Protein AF-A0AAN8Q0L4-F1 (afdb_monomer_lite)

Radius of gyration: 41.68 Å; chains: 1; bounding box: 100×62×135 Å

pLDDT: mean 71.54, std 20.25, range [36.59, 98.06]

Structure (mmCIF, N/CA/C/O backbone):
data_AF-A0AAN8Q0L4-F1
#
_entry.id   AF-A0AAN8Q0L4-F1
#
loop_
_atom_site.group_PDB
_atom_site.id
_atom_site.type_symbol
_atom_site.label_atom_id
_atom_site.label_alt_id
_atom_site.label_comp_id
_atom_site.label_asym_id
_atom_site.label_entity_id
_atom_site.label_seq_id
_atom_site.pdbx_PDB_ins_code
_atom_site.Cartn_x
_atom_site.Cartn_y
_atom_site.Cartn_z
_atom_site.occupancy
_atom_site.B_iso_or_equiv
_atom_site.auth_seq_id
_atom_site.auth_comp_id
_atom_site.auth_asym_id
_atom_site.auth_atom_id
_atom_site.pdbx_PDB_model_num
ATOM 1 N N . MET A 1 1 ? 33.657 -6.178 -76.520 1.00 61.66 1 MET A N 1
ATOM 2 C CA . MET A 1 1 ? 34.565 -6.756 -75.506 1.00 61.66 1 MET A CA 1
ATOM 3 C C . MET A 1 1 ? 35.010 -5.623 -74.600 1.00 61.66 1 MET A C 1
ATOM 5 O O . MET A 1 1 ? 35.606 -4.680 -75.102 1.00 61.66 1 MET A O 1
ATOM 9 N N . MET A 1 2 ? 34.640 -5.634 -73.317 1.00 60.06 2 MET A N 1
ATOM 10 C CA . MET A 1 2 ? 35.182 -4.640 -72.384 1.00 60.06 2 MET A CA 1
ATOM 11 C C . MET A 1 2 ? 36.659 -4.959 -72.149 1.00 60.06 2 MET A C 1
ATOM 13 O O . MET A 1 2 ? 37.005 -6.128 -71.988 1.00 60.06 2 MET A O 1
ATOM 17 N N . SER A 1 3 ? 37.531 -3.950 -72.175 1.00 74.50 3 SER A N 1
ATOM 18 C CA . SER A 1 3 ? 38.946 -4.174 -71.877 1.00 74.50 3 SER A CA 1
ATOM 19 C C . SER A 1 3 ? 39.087 -4.649 -70.427 1.00 74.50 3 SER A C 1
ATOM 21 O O . SER A 1 3 ? 38.359 -4.187 -69.542 1.00 74.50 3 SER A O 1
ATOM 23 N N . ASN A 1 4 ? 40.031 -5.556 -70.169 1.00 83.38 4 ASN A N 1
ATOM 24 C CA . ASN A 1 4 ? 40.284 -6.108 -68.831 1.00 83.38 4 ASN A CA 1
ATOM 25 C C . ASN A 1 4 ? 40.507 -5.017 -67.759 1.00 83.38 4 ASN A C 1
ATOM 27 O O . ASN A 1 4 ? 40.235 -5.242 -66.581 1.00 83.38 4 ASN A O 1
ATOM 31 N N . GLY A 1 5 ? 40.928 -3.809 -68.157 1.00 84.50 5 GLY A N 1
ATOM 32 C CA . GLY A 1 5 ? 41.069 -2.662 -67.257 1.00 84.50 5 GLY A CA 1
ATOM 33 C C . GLY A 1 5 ? 39.741 -2.122 -66.707 1.00 84.50 5 GLY A C 1
ATOM 34 O O . GLY A 1 5 ? 39.687 -1.691 -65.557 1.00 84.50 5 GLY A O 1
ATOM 35 N N . SER A 1 6 ? 38.649 -2.187 -67.476 1.00 86.06 6 SER A N 1
ATOM 36 C CA . SER A 1 6 ? 37.336 -1.690 -67.035 1.00 86.06 6 SER A CA 1
ATOM 37 C C . SER A 1 6 ? 36.700 -2.598 -65.973 1.00 86.06 6 SER A C 1
ATOM 39 O O . SER A 1 6 ? 36.101 -2.104 -65.017 1.00 86.06 6 SER A O 1
ATOM 41 N N . LEU A 1 7 ? 36.912 -3.916 -66.077 1.00 88.44 7 LEU A N 1
ATOM 42 C CA . LEU A 1 7 ? 36.429 -4.891 -65.095 1.00 88.44 7 LEU A CA 1
ATOM 43 C C . LEU A 1 7 ? 37.092 -4.687 -63.720 1.00 88.44 7 LEU A C 1
ATOM 45 O O . LEU A 1 7 ? 36.418 -4.713 -62.693 1.00 88.44 7 LEU A O 1
ATOM 49 N N . MET A 1 8 ? 38.401 -4.421 -63.698 1.00 90.00 8 MET A N 1
ATOM 50 C CA . MET A 1 8 ? 39.144 -4.201 -62.451 1.00 90.00 8 MET A CA 1
ATOM 51 C C . MET A 1 8 ? 38.685 -2.931 -61.727 1.00 90.00 8 MET A C 1
ATOM 53 O O . MET A 1 8 ? 38.479 -2.960 -60.514 1.00 90.00 8 MET A O 1
ATOM 57 N N . LEU A 1 9 ? 38.444 -1.838 -62.460 1.00 89.19 9 LEU A N 1
ATOM 58 C CA . LEU A 1 9 ? 37.904 -0.602 -61.882 1.00 89.19 9 LEU A CA 1
ATOM 59 C C . LEU A 1 9 ? 36.498 -0.806 -61.302 1.00 89.19 9 LEU A C 1
ATOM 61 O O . LEU A 1 9 ? 36.181 -0.269 -60.240 1.00 89.19 9 LEU A O 1
ATOM 65 N N . PHE A 1 10 ? 35.664 -1.615 -61.959 1.00 89.31 10 PHE A N 1
ATOM 66 C CA . PHE A 1 10 ? 34.332 -1.940 -61.457 1.00 89.31 10 PHE A CA 1
ATOM 67 C C . PHE A 1 10 ? 34.390 -2.751 -60.154 1.00 89.31 10 PHE A C 1
ATOM 69 O O . PHE A 1 10 ? 33.720 -2.404 -59.180 1.00 89.31 10 PHE A O 1
ATOM 76 N N . CYS A 1 11 ? 35.257 -3.766 -60.086 1.00 91.50 11 CYS A N 1
ATOM 77 C CA . CYS A 1 11 ? 35.467 -4.552 -58.871 1.00 91.50 11 CYS A CA 1
ATOM 78 C C . CYS A 1 11 ? 35.966 -3.686 -57.705 1.00 91.50 11 CYS A C 1
ATOM 80 O O . CYS A 1 11 ? 35.418 -3.765 -56.606 1.00 91.50 11 CYS A O 1
ATOM 82 N N . VAL A 1 12 ? 36.953 -2.814 -57.938 1.00 92.12 12 VAL A N 1
ATOM 83 C CA . VAL A 1 12 ? 37.486 -1.914 -56.900 1.00 92.12 12 VAL A CA 1
ATOM 84 C C . VAL A 1 12 ? 36.402 -0.972 -56.367 1.00 92.12 12 VAL A C 1
ATOM 86 O O . VAL A 1 12 ? 36.284 -0.807 -55.152 1.00 92.12 12 VAL A O 1
ATOM 89 N N . ASN A 1 13 ? 35.555 -0.421 -57.242 1.00 91.75 13 ASN A N 1
ATOM 90 C CA . ASN A 1 13 ? 34.442 0.437 -56.829 1.00 91.75 13 ASN A CA 1
ATOM 91 C C . ASN A 1 13 ? 33.393 -0.314 -55.994 1.00 91.75 13 ASN A C 1
ATOM 93 O O . ASN A 1 13 ? 32.904 0.229 -55.001 1.00 91.75 13 ASN A O 1
ATOM 97 N N . ILE A 1 14 ? 33.084 -1.572 -56.333 1.00 93.75 14 ILE A N 1
ATOM 98 C CA . ILE A 1 14 ? 32.171 -2.404 -55.533 1.00 93.75 14 ILE A CA 1
ATOM 99 C C . ILE A 1 14 ? 32.757 -2.674 -54.146 1.00 93.75 14 ILE A C 1
ATOM 101 O O . ILE A 1 14 ? 32.069 -2.474 -53.143 1.00 93.75 14 ILE A O 1
ATOM 105 N N . PHE A 1 15 ? 34.023 -3.092 -54.062 1.00 93.94 15 PHE A N 1
ATOM 106 C CA . PHE A 1 15 ? 34.669 -3.351 -52.773 1.00 93.94 15 PHE A CA 1
ATOM 107 C C . PHE A 1 15 ? 34.742 -2.092 -51.911 1.00 93.94 15 PHE A C 1
ATOM 109 O O . PHE A 1 15 ? 34.461 -2.156 -50.714 1.00 93.94 15 PHE A O 1
ATOM 116 N N . TYR A 1 16 ? 35.043 -0.941 -52.514 1.00 93.69 16 TYR A N 1
ATOM 117 C CA . TYR A 1 16 ? 35.040 0.337 -51.812 1.00 93.69 16 TYR A CA 1
ATOM 118 C C . TYR A 1 16 ? 33.647 0.680 -51.265 1.00 93.69 16 TYR A C 1
ATOM 120 O O . TYR A 1 16 ? 33.515 1.008 -50.085 1.00 93.69 16 TYR A O 1
ATOM 128 N N . PHE A 1 17 ? 32.592 0.531 -52.072 1.00 91.81 17 PHE A N 1
ATOM 129 C CA . PHE A 1 17 ? 31.222 0.814 -51.640 1.00 91.81 17 PHE A CA 1
ATOM 130 C C . PHE A 1 17 ? 30.760 -0.117 -50.509 1.00 91.81 17 PHE A C 1
ATOM 132 O O . PHE A 1 17 ? 30.195 0.344 -49.513 1.00 91.81 17 PHE A O 1
ATOM 139 N N . LEU A 1 18 ? 31.049 -1.419 -50.612 1.00 92.31 18 LEU A N 1
ATOM 140 C CA . LEU A 1 18 ? 30.745 -2.387 -49.555 1.00 92.31 18 LEU A CA 1
ATOM 141 C C . LEU A 1 18 ? 31.513 -2.073 -48.268 1.00 92.31 18 LEU A C 1
ATOM 143 O O . LEU A 1 18 ? 30.935 -2.129 -47.182 1.00 92.31 18 LEU A O 1
ATOM 147 N N . PHE A 1 19 ? 32.785 -1.687 -48.375 1.00 92.00 19 PHE A N 1
ATOM 148 C CA . PHE A 1 19 ? 33.607 -1.336 -47.220 1.00 92.00 19 PHE A CA 1
ATOM 149 C C . PHE A 1 19 ? 33.113 -0.065 -46.516 1.00 92.00 19 PHE A C 1
ATOM 151 O O . PHE A 1 19 ? 33.004 -0.043 -45.287 1.00 92.00 19 PHE A O 1
ATOM 158 N N . VAL A 1 20 ? 32.752 0.976 -47.274 1.00 90.00 20 VAL A N 1
ATOM 159 C CA . VAL A 1 20 ? 32.160 2.207 -46.725 1.00 90.00 20 VAL A CA 1
ATOM 160 C C . VAL A 1 20 ? 30.814 1.903 -46.065 1.00 90.00 20 VAL A C 1
ATOM 162 O O . VAL A 1 20 ? 30.603 2.290 -44.916 1.00 90.00 20 VAL A O 1
ATOM 165 N N . SER A 1 21 ? 29.939 1.136 -46.725 1.00 89.94 21 SER A N 1
ATOM 166 C CA . SER A 1 21 ? 28.640 0.738 -46.165 1.00 89.94 21 SER A CA 1
ATOM 167 C C . SER A 1 21 ? 28.793 -0.068 -44.869 1.00 89.94 21 SER A C 1
ATOM 169 O O . SER A 1 21 ? 28.090 0.182 -43.885 1.00 89.94 21 SER A O 1
ATOM 171 N N . PHE A 1 22 ? 29.761 -0.989 -44.822 1.00 90.31 22 PHE A N 1
ATOM 172 C CA . PHE A 1 22 ? 30.055 -1.777 -43.629 1.00 90.31 22 PHE A CA 1
ATOM 173 C C . PHE A 1 22 ? 30.580 -0.906 -42.482 1.00 90.31 22 PHE A C 1
ATOM 175 O O . PHE A 1 22 ? 30.104 -1.027 -41.352 1.00 90.31 22 PHE A O 1
ATOM 182 N N . ARG A 1 23 ? 31.501 0.028 -42.764 1.00 89.31 23 ARG A N 1
ATOM 183 C CA . ARG A 1 23 ? 32.002 0.975 -41.757 1.00 89.31 23 ARG A CA 1
ATOM 184 C C . ARG A 1 23 ? 30.898 1.870 -41.204 1.00 89.31 23 ARG A C 1
ATOM 186 O O . ARG A 1 23 ? 30.811 2.012 -39.986 1.00 89.31 23 ARG A O 1
ATOM 193 N N . SER A 1 24 ? 30.028 2.416 -42.054 1.00 85.69 24 SER A N 1
ATOM 194 C CA . SER A 1 24 ? 28.892 3.228 -41.604 1.00 85.69 24 SER A CA 1
ATOM 195 C C . SER A 1 24 ? 27.943 2.432 -40.704 1.00 85.69 24 SER A C 1
ATOM 197 O O . SER A 1 24 ? 27.557 2.921 -39.644 1.00 85.69 24 SER A O 1
ATOM 199 N N . ARG A 1 25 ? 27.627 1.176 -41.055 1.00 87.94 25 ARG A N 1
ATOM 200 C CA . ARG A 1 25 ? 26.801 0.298 -40.206 1.00 87.94 25 ARG A CA 1
ATOM 201 C C . ARG A 1 25 ? 27.459 0.000 -38.860 1.00 87.94 25 ARG A C 1
ATOM 203 O O . ARG A 1 25 ? 26.781 0.017 -37.838 1.00 87.94 25 ARG A O 1
ATOM 210 N N . LEU A 1 26 ? 28.770 -0.233 -38.841 1.00 86.69 26 LEU A N 1
ATOM 211 C CA . LEU A 1 26 ? 29.499 -0.544 -37.610 1.00 86.69 26 LEU A CA 1
ATOM 212 C C . LEU A 1 26 ? 29.550 0.657 -36.649 1.00 86.69 26 LEU A C 1
ATOM 214 O O . LEU A 1 26 ? 29.425 0.477 -35.439 1.00 86.69 26 LEU A O 1
ATOM 218 N N . VAL A 1 27 ? 29.656 1.883 -37.176 1.00 86.00 27 VAL A N 1
ATOM 219 C CA . VAL A 1 27 ? 29.570 3.115 -36.371 1.00 86.00 27 VAL A CA 1
ATOM 220 C C . VAL A 1 27 ? 28.172 3.291 -35.768 1.00 86.00 27 VAL A C 1
ATOM 222 O O . VAL A 1 27 ? 28.073 3.558 -34.571 1.00 86.00 27 VAL A O 1
ATOM 225 N N . ILE A 1 28 ? 27.109 3.072 -36.552 1.00 85.81 28 ILE A N 1
ATOM 226 C CA . ILE A 1 28 ? 25.715 3.175 -36.077 1.00 85.81 28 ILE A CA 1
ATOM 227 C C . ILE A 1 28 ? 25.435 2.145 -34.971 1.00 85.81 28 ILE A C 1
ATOM 229 O O . ILE A 1 28 ? 24.900 2.485 -33.917 1.00 85.81 28 ILE A O 1
ATOM 233 N N . LEU A 1 29 ? 25.878 0.896 -35.151 1.00 87.88 29 LEU A N 1
ATOM 234 C CA . LEU A 1 29 ? 25.707 -0.148 -34.136 1.00 87.88 29 LEU A CA 1
ATOM 235 C C . LEU A 1 29 ? 26.425 0.189 -32.822 1.00 87.88 29 LEU A C 1
ATOM 237 O O . LEU A 1 29 ? 25.917 -0.124 -31.744 1.00 87.88 29 LEU A O 1
ATOM 241 N N . LYS A 1 30 ? 27.589 0.848 -32.890 1.00 88.19 30 LYS A N 1
ATOM 242 C CA . LYS A 1 30 ? 28.319 1.276 -31.693 1.00 88.19 30 LYS A CA 1
ATOM 243 C C . LYS A 1 30 ? 27.587 2.401 -30.955 1.00 88.19 30 LYS A C 1
ATOM 245 O O . LYS A 1 30 ? 27.449 2.317 -29.736 1.00 88.19 30 LYS A O 1
ATOM 250 N N . SER A 1 31 ? 27.069 3.405 -31.671 1.00 88.31 31 SER A N 1
ATOM 251 C CA . SER A 1 31 ? 26.276 4.473 -31.044 1.00 88.31 31 SER A CA 1
ATOM 252 C C . SER A 1 31 ? 24.983 3.947 -30.421 1.00 88.31 31 SER A C 1
ATOM 254 O O . SER A 1 31 ? 24.638 4.349 -29.310 1.00 88.31 31 SER A O 1
ATOM 256 N N . ASP A 1 32 ? 24.305 3.004 -31.078 1.00 90.06 32 ASP A N 1
ATOM 257 C CA . ASP A 1 32 ? 23.073 2.408 -30.557 1.00 90.06 32 ASP A CA 1
ATOM 258 C C . ASP A 1 32 ? 23.335 1.612 -29.274 1.00 90.06 32 ASP A C 1
ATOM 260 O O . ASP A 1 32 ? 22.585 1.728 -28.301 1.00 90.06 32 ASP A O 1
ATOM 264 N N . MET A 1 33 ? 24.437 0.858 -29.224 1.00 91.81 33 MET A N 1
ATOM 265 C CA . MET A 1 33 ? 24.844 0.129 -28.019 1.00 91.81 33 MET A CA 1
ATOM 266 C C . MET A 1 33 ? 25.142 1.067 -26.844 1.00 91.81 33 MET A C 1
ATOM 268 O O . MET A 1 33 ? 24.710 0.792 -25.719 1.00 91.81 33 MET A O 1
ATOM 272 N N . ASP A 1 34 ? 25.801 2.202 -27.087 1.00 93.25 34 ASP A N 1
ATOM 273 C CA . ASP A 1 34 ? 26.064 3.202 -26.047 1.00 93.25 34 ASP A CA 1
ATOM 274 C C . ASP A 1 34 ? 24.766 3.852 -25.534 1.00 93.25 34 ASP A C 1
ATOM 276 O O . ASP A 1 34 ? 24.599 4.049 -24.324 1.00 93.25 34 ASP A O 1
ATOM 280 N N . ILE A 1 35 ? 23.809 4.139 -26.424 1.00 94.12 35 ILE A N 1
ATOM 281 C CA . ILE A 1 35 ? 22.490 4.678 -26.057 1.00 94.12 35 ILE A CA 1
ATOM 282 C C . ILE A 1 35 ? 21.711 3.664 -25.210 1.00 94.12 35 ILE A C 1
ATOM 284 O O . ILE A 1 35 ? 21.186 4.020 -24.149 1.00 94.12 35 ILE A O 1
ATOM 288 N N . ILE A 1 36 ? 21.678 2.396 -25.630 1.00 93.75 36 ILE A N 1
ATOM 289 C CA . ILE A 1 36 ? 21.003 1.315 -24.901 1.00 93.75 36 ILE A CA 1
ATOM 290 C C . ILE A 1 36 ? 21.639 1.119 -23.520 1.00 93.75 36 ILE A C 1
ATOM 292 O O . ILE A 1 36 ? 20.923 1.004 -22.523 1.00 93.75 36 ILE A O 1
ATOM 296 N N . SER A 1 37 ? 22.971 1.144 -23.427 1.00 94.69 37 SER A N 1
ATOM 297 C CA . SER A 1 37 ? 23.698 1.033 -22.156 1.00 94.69 37 SER A CA 1
ATOM 298 C C . SER A 1 37 ? 23.335 2.167 -21.189 1.00 94.69 37 SER A C 1
ATOM 300 O O . SER A 1 37 ? 22.979 1.923 -20.030 1.00 94.69 37 SER A O 1
ATOM 302 N N . ARG A 1 38 ? 23.309 3.418 -21.672 1.00 95.94 38 ARG A N 1
ATOM 303 C CA . ARG A 1 38 ? 22.895 4.585 -20.872 1.00 95.94 38 ARG A CA 1
ATOM 304 C C . ARG A 1 38 ? 21.436 4.492 -20.425 1.00 95.94 38 ARG A C 1
ATOM 306 O O . ARG A 1 38 ? 21.128 4.848 -19.285 1.00 95.94 38 ARG A O 1
ATOM 313 N N . LEU A 1 39 ? 20.542 4.011 -21.289 1.00 95.50 39 LEU A N 1
ATOM 314 C CA . LEU A 1 39 ? 19.129 3.830 -20.957 1.00 95.50 39 LEU A CA 1
ATOM 315 C C . LEU A 1 39 ? 18.939 2.743 -19.892 1.00 95.50 39 LEU A C 1
ATOM 317 O O . LEU A 1 39 ? 18.240 2.965 -18.904 1.00 95.50 39 LEU A O 1
ATOM 321 N N . ASN A 1 40 ? 19.620 1.605 -20.038 1.00 94.62 40 ASN A N 1
ATOM 322 C CA . ASN A 1 40 ? 19.588 0.519 -19.061 1.00 94.62 40 ASN A CA 1
ATOM 323 C C . ASN A 1 40 ? 20.127 0.965 -17.699 1.00 94.62 40 ASN A C 1
ATOM 325 O O . ASN A 1 40 ? 19.521 0.651 -16.674 1.00 94.62 40 ASN A O 1
ATOM 329 N N . LYS A 1 41 ? 21.200 1.765 -17.676 1.00 97.06 41 LYS A N 1
ATOM 330 C CA . LYS A 1 41 ? 21.723 2.362 -16.441 1.00 97.06 41 LYS A CA 1
ATOM 331 C C . LYS A 1 41 ? 20.684 3.260 -15.760 1.00 97.06 41 LYS A C 1
ATOM 333 O O . LYS A 1 41 ? 20.404 3.076 -14.577 1.00 97.06 41 LYS A O 1
ATOM 338 N N . LYS A 1 42 ? 20.047 4.172 -16.504 1.00 96.62 42 LYS A N 1
ATOM 339 C CA . LYS A 1 42 ? 18.984 5.046 -15.969 1.00 96.62 42 LYS A CA 1
ATOM 340 C C . LYS A 1 42 ? 17.783 4.248 -15.450 1.00 96.62 42 LYS A C 1
ATOM 342 O O . LYS A 1 42 ? 17.256 4.564 -14.383 1.00 96.62 42 LYS A O 1
ATOM 347 N N . ASN A 1 43 ? 17.373 3.203 -16.168 1.00 95.12 43 ASN A N 1
ATOM 348 C CA . ASN A 1 43 ? 16.289 2.313 -15.748 1.00 95.12 43 ASN A CA 1
ATOM 349 C C . ASN A 1 43 ? 16.647 1.554 -14.467 1.00 95.12 43 ASN A C 1
ATOM 351 O O . ASN A 1 43 ? 15.822 1.462 -13.558 1.00 95.12 43 ASN A O 1
ATOM 355 N N . HIS A 1 44 ? 17.884 1.068 -14.353 1.00 95.25 44 HIS A N 1
ATOM 356 C CA . HIS A 1 44 ? 18.371 0.421 -13.139 1.00 95.25 44 HIS A CA 1
ATOM 357 C C . HIS A 1 44 ? 18.362 1.386 -11.944 1.00 95.25 44 HIS A C 1
ATOM 359 O O . HIS A 1 44 ? 17.820 1.064 -10.887 1.00 95.25 44 HIS A O 1
ATOM 365 N N . GLU A 1 45 ? 18.873 2.607 -12.115 1.00 97.25 45 GLU A N 1
ATOM 366 C CA . GLU A 1 45 ? 18.855 3.645 -11.077 1.00 97.25 45 GLU A CA 1
ATOM 367 C C . GLU A 1 45 ? 17.425 4.036 -10.665 1.00 97.25 45 GLU A C 1
ATOM 369 O O . GLU A 1 45 ? 17.141 4.241 -9.481 1.00 97.25 45 GLU A O 1
ATOM 374 N N . ALA A 1 46 ? 16.496 4.127 -11.621 1.00 95.56 46 ALA A N 1
ATOM 375 C CA . ALA A 1 46 ? 15.081 4.361 -11.344 1.00 95.56 46 ALA A CA 1
ATOM 376 C C . ALA A 1 46 ? 14.460 3.200 -10.548 1.00 95.56 46 ALA A C 1
ATOM 378 O O . ALA A 1 46 ? 13.792 3.438 -9.539 1.00 95.56 46 ALA A O 1
ATOM 379 N N . ALA A 1 47 ? 14.744 1.952 -10.929 1.00 95.44 47 ALA A N 1
ATOM 380 C CA . ALA A 1 47 ? 14.261 0.766 -10.228 1.00 95.44 47 ALA A CA 1
ATOM 381 C C . ALA A 1 47 ? 14.798 0.684 -8.789 1.00 95.44 47 ALA A C 1
ATOM 383 O O . ALA A 1 47 ? 14.043 0.401 -7.856 1.00 95.44 47 ALA A O 1
ATOM 384 N N . VAL A 1 48 ? 16.081 0.990 -8.572 1.00 97.12 48 VAL A N 1
ATOM 385 C CA . VAL A 1 48 ? 16.683 1.030 -7.229 1.00 97.12 48 VAL A CA 1
ATOM 386 C C . VAL A 1 48 ? 16.040 2.122 -6.372 1.00 97.12 48 VAL A C 1
ATOM 388 O O . VAL A 1 48 ? 15.702 1.869 -5.212 1.00 97.12 48 VAL A O 1
ATOM 391 N N . ARG A 1 49 ? 15.808 3.318 -6.928 1.00 96.88 49 ARG A N 1
ATOM 392 C CA . ARG A 1 49 ? 15.101 4.400 -6.221 1.00 96.88 49 ARG A CA 1
ATOM 393 C C . ARG A 1 49 ? 13.676 3.999 -5.843 1.00 96.88 49 ARG A C 1
ATOM 395 O O . ARG A 1 49 ? 13.293 4.179 -4.689 1.00 96.88 49 ARG A O 1
ATOM 402 N N . ALA A 1 50 ? 12.927 3.390 -6.761 1.00 95.00 50 ALA A N 1
ATOM 403 C CA . ALA A 1 50 ? 11.579 2.895 -6.487 1.00 95.00 50 ALA A CA 1
ATOM 404 C C . ALA A 1 50 ? 11.570 1.849 -5.359 1.00 95.00 50 ALA A C 1
ATOM 406 O O . ALA A 1 50 ? 10.776 1.951 -4.426 1.00 95.00 50 ALA A O 1
ATOM 407 N N . ARG A 1 51 ? 12.512 0.894 -5.367 1.00 95.94 51 ARG A N 1
ATOM 408 C CA . ARG A 1 51 ? 12.654 -0.096 -4.284 1.00 95.94 51 ARG A CA 1
ATOM 409 C C . ARG A 1 51 ? 12.928 0.558 -2.930 1.00 95.94 51 ARG A C 1
ATOM 411 O O . ARG A 1 51 ? 12.364 0.127 -1.927 1.00 95.94 51 ARG A O 1
ATOM 418 N N . ARG A 1 52 ? 13.761 1.604 -2.886 1.00 97.12 52 ARG A N 1
ATOM 419 C CA . ARG A 1 52 ? 14.035 2.356 -1.648 1.00 97.12 52 ARG A CA 1
ATOM 420 C C . ARG A 1 52 ? 12.781 3.060 -1.127 1.00 97.12 52 ARG A C 1
ATOM 422 O O . ARG A 1 52 ? 12.478 2.913 0.054 1.00 97.12 52 ARG A O 1
ATOM 429 N N . MET A 1 53 ? 12.033 3.738 -1.999 1.00 96.00 53 MET A N 1
ATOM 430 C CA . MET A 1 53 ? 10.776 4.402 -1.626 1.00 96.00 53 MET A CA 1
ATOM 431 C C . MET A 1 53 ? 9.715 3.405 -1.144 1.00 96.00 53 MET A C 1
ATOM 433 O O . MET A 1 53 ? 9.068 3.632 -0.124 1.00 96.00 53 MET A O 1
ATOM 437 N N . ASN A 1 54 ? 9.585 2.255 -1.810 1.00 97.06 54 ASN A N 1
ATOM 438 C CA . ASN A 1 54 ? 8.660 1.205 -1.382 1.00 97.06 54 ASN A CA 1
ATOM 439 C C . ASN A 1 54 ? 9.067 0.613 -0.026 1.00 97.06 54 ASN A C 1
ATOM 441 O O . ASN A 1 54 ? 8.212 0.344 0.814 1.00 97.06 54 ASN A O 1
ATOM 445 N N . LYS A 1 55 ? 10.373 0.456 0.228 1.00 97.94 55 LYS A N 1
ATOM 446 C CA . LYS A 1 55 ? 10.881 -0.012 1.524 1.00 97.94 55 LYS A CA 1
ATOM 447 C C . LYS A 1 55 ? 10.580 0.983 2.648 1.00 97.94 55 LYS A C 1
ATOM 449 O O . LYS A 1 55 ? 10.192 0.551 3.730 1.00 97.94 55 LYS A O 1
ATOM 454 N N . SER A 1 56 ? 10.731 2.289 2.416 1.00 96.06 56 SER A N 1
ATOM 455 C CA . SER A 1 56 ? 10.355 3.303 3.412 1.00 96.06 56 SER A CA 1
ATOM 456 C C . SER A 1 56 ? 8.844 3.370 3.626 1.00 96.06 56 SER A C 1
ATOM 458 O O . SER A 1 56 ? 8.407 3.423 4.770 1.00 96.06 56 SER A O 1
ATOM 460 N N . ALA A 1 57 ? 8.046 3.297 2.556 1.00 94.56 57 ALA A N 1
ATOM 461 C CA . ALA A 1 57 ? 6.588 3.285 2.655 1.00 94.56 57 ALA A CA 1
ATOM 462 C C . ALA A 1 57 ? 6.086 2.075 3.457 1.00 94.56 57 ALA A C 1
ATOM 464 O O . ALA A 1 57 ? 5.236 2.228 4.328 1.00 94.56 57 ALA A O 1
ATOM 465 N N . ARG A 1 58 ? 6.672 0.891 3.231 1.00 96.81 58 ARG A N 1
ATOM 466 C CA . ARG A 1 58 ? 6.353 -0.318 3.999 1.00 96.81 58 ARG A CA 1
ATOM 467 C C . ARG A 1 58 ? 6.636 -0.146 5.491 1.00 96.81 58 ARG A C 1
ATOM 469 O O . ARG A 1 58 ? 5.765 -0.437 6.293 1.00 96.81 58 ARG A O 1
ATOM 476 N N . ARG A 1 59 ? 7.799 0.406 5.858 1.00 97.25 59 ARG A N 1
ATOM 477 C CA . ARG A 1 59 ? 8.132 0.682 7.268 1.00 97.25 59 ARG A CA 1
ATOM 478 C C . ARG A 1 59 ? 7.133 1.629 7.933 1.00 97.25 59 ARG A C 1
ATOM 480 O O . ARG A 1 59 ? 6.754 1.393 9.070 1.00 97.25 59 ARG A O 1
ATOM 487 N N . LEU A 1 60 ? 6.705 2.677 7.226 1.00 97.25 60 LEU A N 1
ATOM 488 C CA . LEU A 1 60 ? 5.700 3.608 7.745 1.00 97.25 60 LEU A CA 1
ATOM 489 C C . LEU A 1 60 ? 4.346 2.923 7.951 1.00 97.25 60 LEU A C 1
ATOM 491 O O . LEU A 1 60 ? 3.685 3.181 8.951 1.00 97.25 60 LEU A O 1
ATOM 495 N N . LEU A 1 61 ? 3.938 2.048 7.029 1.00 97.19 61 LEU A N 1
ATOM 496 C CA . LEU A 1 61 ? 2.715 1.261 7.190 1.00 97.19 61 LEU A CA 1
ATOM 497 C C . LEU A 1 61 ? 2.812 0.309 8.386 1.00 97.19 61 LEU A C 1
ATOM 499 O O . LEU A 1 61 ? 1.895 0.291 9.201 1.00 97.19 61 LEU A O 1
ATOM 503 N N . ASP A 1 62 ? 3.928 -0.406 8.531 1.00 97.50 62 ASP A N 1
ATOM 504 C CA . ASP A 1 62 ? 4.164 -1.308 9.664 1.00 97.50 62 ASP A CA 1
ATOM 505 C C . ASP A 1 62 ? 4.123 -0.539 11.002 1.00 97.50 62 ASP A C 1
ATOM 507 O O . ASP A 1 62 ? 3.505 -0.984 11.967 1.00 97.50 62 ASP A O 1
ATOM 511 N N . GLU A 1 63 ? 4.699 0.668 11.051 1.00 98.06 63 GLU A N 1
ATOM 512 C CA . GLU A 1 63 ? 4.655 1.531 12.237 1.00 98.06 63 GLU A CA 1
ATOM 513 C C . GLU A 1 63 ? 3.223 1.982 12.587 1.00 98.06 63 GLU A C 1
ATOM 515 O O . GLU A 1 63 ? 2.840 2.007 13.759 1.00 98.06 63 GLU A O 1
ATOM 520 N N . GLN A 1 64 ? 2.410 2.331 11.584 1.00 97.62 64 GLN A N 1
ATOM 521 C CA . GLN A 1 64 ? 1.008 2.715 11.789 1.00 97.62 64 GLN A CA 1
ATOM 522 C C . GLN A 1 64 ? 0.158 1.534 12.261 1.00 97.62 64 GLN A C 1
ATOM 524 O O . GLN A 1 64 ? -0.658 1.699 13.167 1.00 97.62 64 GLN A O 1
ATOM 529 N N . ILE A 1 65 ? 0.376 0.345 11.692 1.00 98.06 65 ILE A N 1
ATOM 530 C CA . ILE A 1 65 ? -0.285 -0.887 12.133 1.00 98.06 65 ILE A CA 1
ATOM 531 C C . ILE A 1 65 ? 0.041 -1.144 13.603 1.00 98.06 65 ILE A C 1
ATOM 533 O O . ILE A 1 65 ? -0.876 -1.267 14.410 1.00 98.06 65 ILE A O 1
ATOM 537 N N . HIS A 1 66 ? 1.318 -1.093 13.982 1.00 97.75 66 HIS A N 1
ATOM 538 C CA . HIS A 1 66 ? 1.728 -1.311 15.368 1.00 97.75 66 HIS A CA 1
ATOM 539 C C . HIS A 1 66 ? 1.107 -0.286 16.338 1.00 97.75 66 HIS A C 1
ATOM 541 O O . HIS A 1 66 ? 0.672 -0.637 17.435 1.00 97.75 66 HIS A O 1
ATOM 547 N N . LYS A 1 67 ? 1.012 0.992 15.943 1.00 97.69 67 LYS A N 1
ATOM 548 C CA . LYS A 1 67 ? 0.336 2.033 16.742 1.00 97.69 67 LYS A CA 1
ATOM 549 C C . LYS A 1 67 ? -1.155 1.745 16.928 1.00 97.69 67 LYS A C 1
ATOM 551 O O . LYS A 1 67 ? -1.678 1.911 18.032 1.00 97.69 67 LYS A O 1
ATOM 556 N N . LEU A 1 68 ? -1.838 1.312 15.868 1.00 97.25 68 LEU A N 1
ATOM 557 C CA . LEU A 1 68 ? -3.256 0.956 15.924 1.00 97.25 68 LEU A CA 1
ATOM 558 C C . LEU A 1 68 ? -3.490 -0.288 16.786 1.00 97.25 68 LEU A C 1
ATOM 560 O O . LEU A 1 68 ? -4.392 -0.278 17.621 1.00 97.25 68 LEU A O 1
ATOM 564 N N . GLU A 1 69 ? -2.654 -1.314 16.647 1.00 98.00 69 GLU A N 1
ATOM 565 C CA . GLU A 1 69 ? -2.707 -2.532 17.459 1.00 98.00 69 GLU A CA 1
ATOM 566 C C . GLU A 1 69 ? -2.462 -2.234 18.941 1.00 98.00 69 GLU A C 1
ATOM 568 O O . GLU A 1 69 ? -3.228 -2.681 19.794 1.00 98.00 69 GLU A O 1
ATOM 573 N N . ALA A 1 70 ? -1.456 -1.416 19.264 1.00 97.50 70 ALA A N 1
ATOM 574 C CA . ALA A 1 70 ? -1.191 -0.992 20.636 1.00 97.50 70 ALA A CA 1
ATOM 575 C C . ALA A 1 70 ? -2.377 -0.216 21.233 1.00 97.50 70 ALA A C 1
ATOM 577 O O . ALA A 1 70 ? -2.794 -0.491 22.361 1.00 97.50 70 ALA A O 1
ATOM 578 N N . SER A 1 71 ? -2.973 0.703 20.463 1.00 97.62 71 SER A N 1
ATOM 579 C CA . SER A 1 71 ? -4.161 1.451 20.890 1.00 97.62 71 SER A CA 1
ATOM 580 C C . SER A 1 71 ? -5.369 0.535 21.116 1.00 97.62 71 SER A C 1
ATOM 582 O O . SER A 1 71 ? -6.062 0.664 22.126 1.00 97.62 71 SER A O 1
ATOM 584 N N . GLN A 1 72 ? -5.617 -0.428 20.223 1.00 97.69 72 GLN A N 1
ATOM 585 C CA . GLN A 1 72 ? -6.693 -1.406 20.400 1.00 97.69 72 GLN A CA 1
ATOM 586 C C . GLN A 1 72 ? -6.448 -2.317 21.604 1.00 97.69 72 GLN A C 1
ATOM 588 O O . GLN A 1 72 ? -7.370 -2.562 22.383 1.00 97.69 72 GLN A O 1
ATOM 593 N N . LYS A 1 73 ? -5.208 -2.766 21.815 1.00 97.81 73 LYS A N 1
ATOM 594 C CA . LYS A 1 73 ? -4.819 -3.562 22.984 1.00 97.81 73 LYS A CA 1
ATOM 595 C C . LYS A 1 73 ? -5.023 -2.797 24.293 1.00 97.81 73 LYS A C 1
ATOM 597 O O . LYS A 1 73 ? -5.416 -3.375 25.299 1.00 97.81 73 LYS A O 1
ATOM 602 N N . GLN A 1 74 ? -4.783 -1.488 24.299 1.00 97.88 74 GLN A N 1
ATOM 603 C CA . GLN A 1 74 ? -5.058 -0.654 25.467 1.00 97.88 74 GLN A CA 1
ATOM 604 C C . GLN A 1 74 ? -6.564 -0.498 25.714 1.00 97.88 74 GLN A C 1
ATOM 606 O O . GLN A 1 74 ? -7.012 -0.617 26.853 1.00 97.88 74 GLN A O 1
ATOM 611 N N . LYS A 1 75 ? -7.354 -0.270 24.656 1.00 97.06 75 LYS A N 1
ATOM 612 C CA . LYS A 1 75 ? -8.818 -0.157 24.757 1.00 97.06 75 LYS A CA 1
ATOM 613 C C . LYS A 1 75 ? -9.463 -1.445 25.257 1.00 97.06 75 LYS A C 1
ATOM 615 O O . LYS A 1 75 ? -10.312 -1.383 26.134 1.00 97.06 75 LYS A O 1
ATOM 620 N N . THR A 1 76 ? -9.040 -2.593 24.738 1.00 97.69 76 THR A N 1
ATOM 621 C CA . THR A 1 76 ? -9.530 -3.911 25.176 1.00 97.69 76 THR A CA 1
ATOM 622 C C . THR A 1 76 ? -9.202 -4.165 26.641 1.00 97.69 76 THR A C 1
ATOM 624 O O . THR A 1 76 ? -10.119 -4.418 27.407 1.00 97.69 76 THR A O 1
ATOM 627 N N . LYS A 1 77 ? -7.957 -3.931 27.076 1.00 97.94 77 LYS A N 1
ATOM 628 C CA . LYS A 1 77 ? -7.592 -4.009 28.502 1.00 97.94 77 LYS A CA 1
ATOM 629 C C . LYS A 1 77 ? -8.400 -3.067 29.396 1.00 97.94 77 LYS A C 1
ATOM 631 O O . LYS A 1 77 ? -8.719 -3.407 30.529 1.00 97.94 77 LYS A O 1
ATOM 636 N N . SER A 1 78 ? -8.701 -1.856 28.924 1.00 96.50 78 SER A N 1
ATOM 637 C CA . SER A 1 78 ? -9.542 -0.920 29.677 1.00 96.50 78 SER A CA 1
ATOM 638 C C . SER A 1 78 ? -10.985 -1.408 29.773 1.00 96.50 78 SER A C 1
ATOM 640 O O . SER A 1 78 ? -11.606 -1.241 30.817 1.00 96.50 78 SER A O 1
ATOM 642 N N . LEU A 1 79 ? -11.518 -1.991 28.697 1.00 96.38 79 LEU A N 1
ATOM 643 C CA . LEU A 1 79 ? -12.852 -2.580 28.690 1.00 96.38 79 LEU A CA 1
ATOM 644 C C . LEU A 1 79 ? -12.920 -3.794 29.616 1.00 96.38 79 LEU A C 1
ATOM 646 O O . LEU A 1 79 ? -13.857 -3.863 30.394 1.00 96.38 79 LEU A O 1
ATOM 650 N N . GLU A 1 80 ? -11.916 -4.673 29.598 1.00 97.44 80 GLU A N 1
ATOM 651 C CA . GLU A 1 80 ? -11.814 -5.833 30.498 1.00 97.44 80 GLU A CA 1
ATOM 652 C C . GLU A 1 80 ? -11.887 -5.405 31.971 1.00 97.44 80 GLU A C 1
ATOM 654 O O . GLU A 1 80 ? -12.762 -5.861 32.704 1.00 97.44 80 GLU A O 1
ATOM 659 N N . ARG A 1 81 ? -11.075 -4.422 32.384 1.00 97.00 81 ARG A N 1
ATOM 660 C CA . ARG A 1 81 ? -11.120 -3.879 33.756 1.00 97.00 81 ARG A CA 1
ATOM 661 C C . ARG A 1 81 ? -12.472 -3.263 34.110 1.00 97.00 81 ARG A C 1
ATOM 663 O O . ARG A 1 81 ? -12.959 -3.433 35.223 1.00 97.00 81 ARG A O 1
ATOM 670 N N . ASN A 1 82 ? -13.085 -2.539 33.174 1.00 95.69 82 ASN A N 1
ATOM 671 C CA . ASN A 1 82 ? -14.408 -1.960 33.395 1.00 95.69 82 ASN A CA 1
ATOM 672 C C . ASN A 1 82 ? -15.472 -3.058 33.533 1.00 95.69 82 ASN A C 1
ATOM 674 O O . ASN A 1 82 ? -16.352 -2.941 34.378 1.00 95.69 82 ASN A O 1
ATOM 678 N N . THR A 1 83 ? -15.393 -4.130 32.738 1.00 97.44 83 THR A N 1
ATOM 679 C CA . THR A 1 83 ? -16.315 -5.267 32.848 1.00 97.44 83 THR A CA 1
ATOM 680 C C . THR A 1 83 ? -16.129 -6.036 34.151 1.00 97.44 83 THR A C 1
ATOM 682 O O . THR A 1 83 ? -17.126 -6.410 34.760 1.00 97.44 83 THR A O 1
ATOM 685 N N . GLU A 1 84 ? -14.891 -6.204 34.621 1.00 97.06 84 GLU A N 1
ATOM 686 C CA . GLU A 1 84 ? -14.589 -6.801 35.928 1.00 97.06 84 GLU A CA 1
ATOM 687 C C . GLU A 1 84 ? -15.156 -5.949 37.069 1.00 97.06 84 GLU A C 1
ATOM 689 O O . GLU A 1 84 ? -15.840 -6.474 37.941 1.00 97.06 84 GLU A O 1
ATOM 694 N N . SER A 1 85 ? -14.965 -4.626 37.021 1.00 97.00 85 SER A N 1
ATOM 695 C CA . SER A 1 85 ? -15.523 -3.705 38.018 1.00 97.00 85 SER A CA 1
ATOM 696 C C . SER A 1 85 ? -17.056 -3.691 38.028 1.00 97.00 85 SER A C 1
ATOM 698 O O . SER A 1 85 ? -17.665 -3.593 39.088 1.00 97.00 85 SER A O 1
ATOM 700 N N . VAL A 1 86 ? -17.710 -3.793 36.868 1.00 96.62 86 VAL A N 1
ATOM 701 C CA . VAL A 1 86 ? -19.177 -3.913 36.821 1.00 96.62 86 VAL A CA 1
ATOM 702 C C . VAL A 1 86 ? -19.624 -5.259 37.390 1.00 96.62 86 VAL A C 1
ATOM 704 O O . VAL A 1 86 ? -20.607 -5.308 38.125 1.00 96.62 86 VAL A O 1
ATOM 707 N N . ALA A 1 87 ? -18.904 -6.344 37.093 1.00 96.94 87 ALA A N 1
ATOM 708 C CA . ALA A 1 87 ? -19.209 -7.663 37.636 1.00 96.94 87 ALA A CA 1
ATOM 709 C C . ALA A 1 87 ? -19.091 -7.699 39.170 1.00 96.94 87 ALA A C 1
ATOM 711 O O . ALA A 1 87 ? -19.973 -8.259 39.818 1.00 96.94 87 ALA A O 1
ATOM 712 N N . THR A 1 88 ? -18.073 -7.054 39.755 1.00 96.62 88 THR A N 1
ATOM 713 C CA . THR A 1 88 ? -17.914 -6.974 41.218 1.00 96.62 88 THR A CA 1
ATOM 714 C C . THR A 1 88 ? -19.048 -6.176 41.860 1.00 96.62 88 THR A C 1
ATOM 716 O O . THR A 1 88 ? -19.640 -6.645 42.825 1.00 96.62 88 THR A O 1
ATOM 719 N N . ILE A 1 89 ? -19.438 -5.032 41.280 1.00 96.12 89 ILE A N 1
ATOM 720 C CA . ILE A 1 89 ? -20.577 -4.234 41.772 1.00 96.12 89 ILE A CA 1
ATOM 721 C C . ILE A 1 89 ? -21.881 -5.044 41.714 1.00 96.12 89 ILE A C 1
ATOM 723 O O . ILE A 1 89 ? -22.680 -5.012 42.647 1.00 96.12 89 ILE A O 1
ATOM 727 N N . LEU A 1 90 ? -22.116 -5.789 40.628 1.00 95.25 90 LEU A N 1
ATOM 728 C CA . LEU A 1 90 ? -23.299 -6.648 40.516 1.00 95.25 90 LEU A CA 1
ATOM 729 C C . LEU A 1 90 ? -23.291 -7.775 41.555 1.00 95.25 90 LEU A C 1
ATOM 731 O O . LEU A 1 90 ? -24.348 -8.109 42.093 1.00 95.25 90 LEU A O 1
ATOM 735 N N . GLN A 1 91 ? -22.120 -8.340 41.854 1.00 95.88 91 GLN A N 1
ATOM 736 C CA . GLN A 1 91 ? -21.974 -9.345 42.900 1.00 95.88 91 GLN A CA 1
ATOM 737 C C . GLN A 1 91 ? -22.279 -8.755 44.285 1.00 95.88 91 GLN A C 1
ATOM 739 O O . GLN A 1 91 ? -23.126 -9.306 44.987 1.00 95.88 91 GLN A O 1
ATOM 744 N N . GLU A 1 92 ? -21.695 -7.606 44.633 1.00 95.38 92 GLU A N 1
ATOM 745 C CA . GLU A 1 92 ? -21.966 -6.896 45.892 1.00 95.38 92 GLU A CA 1
ATOM 746 C C . GLU A 1 92 ? -23.460 -6.580 46.048 1.00 95.38 92 GLU A C 1
ATOM 748 O O . GLU A 1 92 ? -24.056 -6.866 47.087 1.00 95.38 92 GLU A O 1
ATOM 753 N N . LEU A 1 93 ? -24.115 -6.067 44.998 1.00 93.31 93 LEU A N 1
ATOM 754 C CA . LEU A 1 93 ? -25.560 -5.814 45.006 1.00 93.31 93 LEU A CA 1
ATOM 755 C C . LEU A 1 93 ? -26.371 -7.098 45.226 1.00 93.31 93 LEU A C 1
ATOM 757 O O . LEU A 1 93 ? -27.367 -7.077 45.950 1.00 93.31 93 LEU A O 1
ATOM 761 N N . SER A 1 94 ? -25.946 -8.219 44.634 1.00 94.12 94 SER A N 1
ATOM 762 C CA . SER A 1 94 ? -26.615 -9.512 44.811 1.00 94.12 94 SER A CA 1
ATOM 763 C C . SER A 1 94 ? -26.470 -10.064 46.235 1.00 94.12 94 SER A C 1
ATOM 765 O O . SER A 1 94 ? -27.424 -10.620 46.779 1.00 94.12 94 SER A O 1
ATOM 767 N N . GLU A 1 95 ? -25.311 -9.869 46.866 1.00 92.25 95 GLU A N 1
ATOM 768 C CA . GLU A 1 95 ? -25.047 -10.267 48.252 1.00 92.25 95 GLU A CA 1
ATOM 769 C C . GLU A 1 95 ? -25.816 -9.374 49.233 1.00 92.25 95 GLU A C 1
ATOM 771 O O . GLU A 1 95 ? -26.475 -9.881 50.142 1.00 92.25 95 GLU A O 1
ATOM 776 N N . THR A 1 96 ? -25.841 -8.061 48.982 1.00 89.75 96 THR A N 1
ATOM 777 C CA . THR A 1 96 ? -26.628 -7.097 49.766 1.00 89.75 96 THR A CA 1
ATOM 778 C C . THR A 1 96 ? -28.123 -7.420 49.698 1.00 89.75 96 THR A C 1
ATOM 780 O O . THR A 1 96 ? -28.822 -7.355 50.709 1.00 89.75 96 THR A O 1
ATOM 783 N N . ALA A 1 97 ? -28.626 -7.800 48.516 1.00 86.56 97 ALA A N 1
ATOM 784 C CA . ALA A 1 97 ? -30.008 -8.237 48.350 1.00 86.56 97 ALA A CA 1
ATOM 785 C C . ALA A 1 97 ? -30.284 -9.522 49.144 1.00 86.56 97 ALA A C 1
ATOM 787 O O . ALA A 1 97 ? -31.253 -9.563 49.893 1.00 86.56 97 ALA A O 1
ATOM 788 N N . ARG A 1 98 ? -29.418 -10.543 49.051 1.00 86.06 98 ARG A N 1
ATOM 789 C CA . ARG A 1 98 ? -29.578 -11.797 49.813 1.00 86.06 98 ARG A CA 1
ATOM 790 C C . ARG A 1 98 ? -29.563 -11.582 51.325 1.00 86.06 98 ARG A C 1
ATOM 792 O O . ARG A 1 98 ? -30.403 -12.160 52.004 1.00 86.06 98 ARG A O 1
ATOM 799 N N . SER A 1 99 ? -28.665 -10.739 51.836 1.00 84.75 99 SER A N 1
ATOM 800 C CA . SER A 1 99 ? -28.589 -10.424 53.269 1.00 84.75 99 SER A CA 1
ATOM 801 C C . SER A 1 99 ? -29.879 -9.787 53.793 1.00 84.75 99 SER A C 1
ATOM 803 O O . SER A 1 99 ? -30.304 -10.127 54.891 1.00 84.75 99 SER A O 1
ATOM 805 N N . ARG A 1 100 ? -30.556 -8.936 53.006 1.00 77.00 100 ARG A N 1
ATOM 806 C CA . ARG A 1 100 ? -31.852 -8.360 53.412 1.00 77.00 100 ARG A CA 1
ATOM 807 C C . ARG A 1 100 ? -32.984 -9.381 53.511 1.00 77.00 100 ARG A C 1
ATOM 809 O O . ARG A 1 100 ? -33.930 -9.131 54.241 1.00 77.00 100 ARG A O 1
ATOM 816 N N . TYR A 1 101 ? -32.914 -10.488 52.773 1.00 69.81 101 TYR A N 1
ATOM 817 C CA . TYR A 1 101 ? -33.948 -11.528 52.801 1.00 69.81 101 TYR A CA 1
ATOM 818 C C . TYR A 1 101 ? -33.653 -12.655 53.803 1.00 69.81 101 TYR A C 1
ATOM 820 O O . TYR A 1 101 ? -34.552 -13.441 54.083 1.00 69.81 101 TYR A O 1
ATOM 828 N N . SER A 1 102 ? -32.429 -12.767 54.338 1.00 67.12 102 SER A N 1
ATOM 829 C CA . SER A 1 102 ? -32.095 -13.808 55.323 1.00 67.12 102 SER A CA 1
ATOM 830 C C . SER A 1 102 ? -32.383 -13.415 56.774 1.00 67.12 102 SER A C 1
ATOM 832 O O . SER A 1 102 ? -32.463 -14.303 57.619 1.00 67.12 102 SER A O 1
ATOM 834 N N . ASP A 1 103 ? -32.563 -12.125 57.071 1.00 59.00 103 ASP A N 1
ATOM 835 C CA . ASP A 1 103 ? -33.094 -11.672 58.362 1.00 59.00 103 ASP A CA 1
ATOM 836 C C . ASP A 1 103 ? -34.613 -11.887 58.370 1.00 59.00 103 ASP A C 1
ATOM 838 O O . ASP A 1 103 ? -35.397 -11.006 58.015 1.00 59.00 103 ASP A O 1
ATOM 842 N N . GLY A 1 104 ? -35.002 -13.118 58.713 1.00 52.47 104 GLY A N 1
ATOM 843 C CA . GLY A 1 104 ? -36.367 -13.646 58.747 1.00 52.47 104 GLY A CA 1
ATOM 844 C C . GLY A 1 104 ? -37.310 -12.913 59.698 1.00 52.47 104 GLY A C 1
ATOM 845 O O . GLY A 1 104 ? -37.746 -13.457 60.709 1.00 52.47 104 GLY A O 1
ATOM 846 N N . THR A 1 105 ? -37.668 -11.685 59.348 1.00 56.19 105 THR A N 1
ATOM 847 C CA . THR A 1 105 ? -38.887 -11.051 59.831 1.00 56.19 105 THR A CA 1
ATOM 848 C C . THR A 1 105 ? -39.965 -11.293 58.783 1.00 56.19 105 THR A C 1
ATOM 850 O O . THR A 1 105 ? -40.071 -10.573 57.794 1.00 56.19 105 THR A O 1
ATOM 853 N N . ASP A 1 106 ? -40.749 -12.350 59.007 1.00 48.78 106 ASP A N 1
ATOM 854 C CA . ASP A 1 106 ? -42.025 -12.637 58.340 1.00 48.78 106 ASP A CA 1
ATOM 855 C C . ASP A 1 106 ? -43.063 -11.552 58.689 1.00 48.78 106 ASP A C 1
ATOM 857 O O . ASP A 1 106 ? -44.127 -11.816 59.246 1.00 48.78 106 ASP A O 1
ATOM 861 N N . SER A 1 107 ? -42.750 -10.293 58.396 1.00 54.53 107 SER A N 1
ATOM 862 C CA . SER A 1 107 ? -43.763 -9.256 58.318 1.00 54.53 107 SER A CA 1
ATOM 863 C C . SER A 1 107 ? -44.425 -9.413 56.951 1.00 54.53 107 SER A C 1
ATOM 865 O O . SER A 1 107 ? -43.733 -9.297 55.933 1.00 54.53 107 SER A O 1
ATOM 867 N N . PRO A 1 108 ? -45.739 -9.704 56.891 1.00 53.12 108 PRO A N 1
ATOM 868 C CA . PRO A 1 108 ? -46.450 -9.751 55.630 1.00 53.12 108 PRO A CA 1
ATOM 869 C C . PRO A 1 108 ? -46.208 -8.421 54.930 1.00 53.12 108 PRO A C 1
ATOM 871 O O . PRO A 1 108 ? -46.380 -7.365 55.538 1.00 53.12 108 PRO A O 1
ATOM 874 N N . ILE A 1 109 ? -45.771 -8.485 53.674 1.00 55.81 109 ILE A N 1
ATOM 875 C CA . ILE A 1 109 ? -45.666 -7.325 52.796 1.00 55.81 109 ILE A CA 1
ATOM 876 C C . ILE A 1 109 ? -47.078 -6.745 52.694 1.00 55.81 109 ILE A C 1
ATOM 878 O O . ILE A 1 109 ? -47.899 -7.189 51.892 1.00 55.81 109 ILE A O 1
ATOM 882 N N . ALA A 1 110 ? -47.379 -5.796 53.576 1.00 53.38 110 ALA A N 1
ATOM 883 C CA . ALA A 1 110 ? -48.473 -4.875 53.405 1.00 53.38 110 ALA A CA 1
ATOM 884 C C . ALA A 1 110 ? -48.096 -4.072 52.166 1.00 53.38 110 ALA A C 1
ATOM 886 O O . ALA A 1 110 ? -47.137 -3.297 52.169 1.00 53.38 110 ALA A O 1
ATOM 887 N N . TRP A 1 111 ? -48.790 -4.348 51.068 1.00 55.06 111 TRP A N 1
ATOM 888 C CA . TRP A 1 111 ? -48.814 -3.470 49.914 1.00 55.06 111 TRP A CA 1
ATOM 889 C C . TRP A 1 111 ? -49.533 -2.192 50.353 1.00 55.06 111 TRP A C 1
ATOM 891 O O . TRP A 1 111 ? -50.709 -2.014 50.059 1.00 55.06 111 TRP A O 1
ATOM 901 N N . ASP A 1 112 ? -48.856 -1.347 51.132 1.00 49.53 112 ASP A N 1
ATOM 902 C CA . ASP A 1 112 ? -49.307 0.020 51.350 1.00 49.53 112 ASP A CA 1
ATOM 903 C C . ASP A 1 112 ? -49.317 0.685 49.973 1.00 49.53 112 ASP A C 1
ATOM 905 O O . ASP A 1 112 ? -48.273 0.859 49.334 1.00 49.53 112 ASP A O 1
ATOM 909 N N . GLU A 1 113 ? -50.518 1.014 49.494 1.00 56.22 113 GLU A N 1
ATOM 910 C CA . GLU A 1 113 ? -50.757 1.650 48.193 1.00 56.22 113 GLU A CA 1
ATOM 911 C C . GLU A 1 113 ? -50.100 3.041 48.070 1.00 56.22 113 GLU A C 1
ATOM 913 O O . GLU A 1 113 ? -50.058 3.614 46.983 1.00 56.22 113 GLU A O 1
ATOM 918 N N . ASP A 1 114 ? -49.487 3.541 49.144 1.00 57.41 114 ASP A N 1
ATOM 919 C CA . ASP A 1 114 ? -48.783 4.821 49.207 1.00 57.41 114 ASP A CA 1
ATOM 920 C C . ASP A 1 114 ? -47.264 4.715 48.971 1.00 57.41 114 ASP A C 1
ATOM 922 O O . ASP A 1 114 ? -46.524 5.674 49.220 1.00 57.41 114 ASP A O 1
ATOM 926 N N . PHE A 1 115 ? -46.762 3.582 48.457 1.00 51.22 115 PHE A N 1
ATOM 927 C CA . PHE A 1 115 ? -45.350 3.426 48.083 1.00 51.22 115 PHE A CA 1
ATOM 928 C C . PHE A 1 115 ? -44.988 4.329 46.887 1.00 51.22 115 PHE A C 1
ATOM 930 O O . PHE A 1 115 ? -44.904 3.911 45.730 1.00 51.22 115 PHE A O 1
ATOM 937 N N . CYS A 1 116 ? -44.739 5.607 47.172 1.00 60.34 116 CYS A N 1
ATOM 938 C CA . CYS A 1 116 ? -44.140 6.555 46.249 1.00 60.34 116 CYS A CA 1
ATOM 939 C C . CYS A 1 116 ? -42.740 6.052 45.897 1.00 60.34 116 CYS A C 1
ATOM 941 O O . CYS A 1 116 ? -41.787 6.235 46.659 1.00 60.34 116 CYS A O 1
ATOM 943 N N . LEU A 1 117 ? -42.624 5.390 44.741 1.00 55.34 117 LEU A N 1
ATOM 944 C CA . LEU A 1 117 ? -41.349 4.984 44.162 1.00 55.34 117 LEU A CA 1
ATOM 945 C C . LEU A 1 117 ? -40.380 6.171 44.249 1.00 55.34 117 LEU A C 1
ATOM 947 O O . LEU A 1 117 ? -40.692 7.236 43.706 1.00 55.34 117 LEU A O 1
ATOM 951 N N . PRO A 1 118 ? -39.218 6.019 44.912 1.00 55.28 118 PRO A N 1
ATOM 952 C CA . PRO A 1 118 ? -38.207 7.058 44.925 1.00 55.28 118 PRO A CA 1
ATOM 953 C C . PRO A 1 118 ? -37.929 7.454 43.480 1.00 55.28 118 PRO A C 1
ATOM 955 O O . PRO A 1 118 ? -37.589 6.598 42.661 1.00 55.28 118 PRO A O 1
ATOM 958 N N . SER A 1 119 ? -38.129 8.734 43.159 1.00 54.25 119 SER A N 1
ATOM 959 C CA . SER A 1 119 ? -37.816 9.308 41.854 1.00 54.25 119 SER A CA 1
ATOM 960 C C . SER A 1 119 ? -36.389 8.908 41.477 1.00 54.25 119 SER A C 1
ATOM 962 O O . SER A 1 119 ? -35.404 9.471 41.952 1.00 54.25 119 SER A O 1
ATOM 964 N N . PHE A 1 120 ? -36.261 7.902 40.608 1.00 52.75 120 PHE A N 1
ATOM 965 C CA . PHE A 1 120 ? -34.976 7.398 40.115 1.00 52.75 120 PHE A CA 1
ATOM 966 C C . PHE A 1 120 ? -34.203 8.456 39.304 1.00 52.75 120 PHE A C 1
ATOM 968 O O . PHE A 1 120 ? -33.089 8.193 38.854 1.00 52.75 120 PHE A O 1
ATOM 975 N N . ARG A 1 121 ? -34.770 9.657 39.110 1.00 55.59 121 ARG A N 1
ATOM 976 C CA . ARG A 1 121 ? -34.121 10.770 38.413 1.00 55.59 121 ARG A CA 1
ATOM 977 C C . ARG A 1 121 ? -33.017 11.446 39.221 1.00 55.59 121 ARG A C 1
ATOM 979 O O . ARG A 1 121 ? -32.107 11.983 38.600 1.00 55.59 121 ARG A O 1
ATOM 986 N N . ASP A 1 122 ? -33.029 11.362 40.548 1.00 55.56 122 ASP A N 1
ATOM 987 C CA . ASP A 1 122 ? -32.160 12.224 41.367 1.00 55.56 122 ASP A CA 1
ATOM 988 C C . ASP A 1 122 ? -30.833 11.564 41.785 1.00 55.56 122 ASP A C 1
ATOM 990 O O . ASP A 1 122 ? -30.005 12.181 42.451 1.00 55.56 122 ASP A O 1
ATOM 994 N N . LYS A 1 123 ? -30.592 10.310 41.375 1.00 54.03 123 LYS A N 1
ATOM 995 C CA . LYS A 1 123 ? -29.386 9.540 41.737 1.00 54.03 123 LYS A CA 1
ATOM 996 C C . LYS A 1 123 ? -28.649 8.926 40.547 1.00 54.03 123 LYS A C 1
ATOM 998 O O . LYS A 1 123 ? -27.998 7.903 40.720 1.00 54.03 123 LYS A O 1
ATOM 1003 N N . ILE A 1 124 ? -28.720 9.515 39.351 1.00 57.78 124 ILE A N 1
ATOM 1004 C CA . ILE A 1 124 ? -27.713 9.232 38.314 1.00 57.78 124 ILE A CA 1
ATOM 1005 C C . ILE A 1 124 ? -26.569 10.221 38.565 1.00 57.78 124 ILE A C 1
ATOM 1007 O O . ILE A 1 124 ? -26.666 11.370 38.134 1.00 57.78 124 ILE A O 1
ATOM 1011 N N . PRO A 1 125 ? -25.510 9.839 39.301 1.00 54.03 125 PRO A N 1
ATOM 1012 C CA . PRO A 1 125 ? -24.432 10.758 39.592 1.00 54.03 125 PRO A CA 1
ATOM 1013 C C . PRO A 1 125 ? -23.618 10.931 38.314 1.00 54.03 125 PRO A C 1
ATOM 1015 O O . PRO A 1 125 ? -23.075 9.959 37.798 1.00 54.03 125 PRO A O 1
ATOM 1018 N N . ASP A 1 126 ? -23.563 12.160 37.809 1.00 61.25 126 ASP A N 1
ATOM 1019 C CA . ASP A 1 126 ? -22.396 12.787 37.172 1.00 61.25 126 ASP A CA 1
ATOM 1020 C C . ASP A 1 126 ? -21.705 12.071 35.981 1.00 61.25 126 ASP A C 1
ATOM 1022 O O . ASP A 1 126 ? -20.680 12.515 35.457 1.00 61.25 126 ASP A O 1
ATOM 1026 N N . GLN A 1 127 ? -22.270 10.973 35.469 1.00 61.62 127 GLN A N 1
ATOM 1027 C CA . GLN A 1 127 ? -21.749 10.268 34.293 1.00 61.62 127 GLN A CA 1
ATOM 1028 C C . GLN A 1 127 ? -21.859 11.136 33.041 1.00 61.62 127 GLN A C 1
ATOM 1030 O O . GLN A 1 127 ? -21.026 11.045 32.140 1.00 61.62 127 GLN A O 1
ATOM 1035 N N . THR A 1 128 ? -22.854 12.018 32.996 1.00 70.62 128 THR A N 1
ATOM 1036 C CA . THR A 1 128 ? -23.021 13.019 31.946 1.00 70.62 128 THR A CA 1
ATOM 1037 C C . THR A 1 128 ? -21.855 14.000 31.912 1.00 70.62 128 THR A C 1
ATOM 1039 O O . THR A 1 128 ? -21.363 14.290 30.822 1.00 70.62 128 THR A O 1
ATOM 1042 N N . GLU A 1 129 ? -21.344 14.459 33.060 1.00 77.75 129 GLU A N 1
ATOM 1043 C CA . GLU A 1 129 ? -20.146 15.304 33.085 1.00 77.75 129 GLU A CA 1
ATOM 1044 C C . GLU A 1 129 ? -18.908 14.548 32.622 1.00 77.75 129 GLU A C 1
ATOM 1046 O O . GLU A 1 129 ? -18.143 15.071 31.810 1.00 77.75 129 GLU A O 1
ATOM 1051 N N . LYS A 1 130 ? -18.728 13.298 33.064 1.00 82.19 130 LYS A N 1
ATOM 1052 C CA . LYS A 1 130 ? -17.599 12.468 32.623 1.00 82.19 130 LYS A CA 1
ATOM 1053 C C . LYS A 1 130 ? -17.617 12.245 31.107 1.00 82.19 130 LYS A C 1
ATOM 1055 O O . LYS A 1 130 ? -16.603 12.450 30.443 1.00 82.19 130 LYS A O 1
ATOM 1060 N N . ILE A 1 131 ? -18.783 11.927 30.541 1.00 79.62 131 ILE A N 1
ATOM 1061 C CA . ILE A 1 131 ? -18.972 11.775 29.090 1.00 79.62 131 ILE A CA 1
ATOM 1062 C C . ILE A 1 131 ? -18.722 13.104 28.362 1.00 79.62 131 ILE A C 1
ATOM 1064 O O . ILE A 1 131 ? -18.147 13.118 27.273 1.00 79.62 131 ILE A O 1
ATOM 1068 N N . ASN A 1 132 ? -19.137 14.232 28.940 1.00 82.25 132 ASN A N 1
ATOM 1069 C CA . ASN A 1 132 ? -18.921 15.547 28.341 1.00 82.25 132 ASN A CA 1
ATOM 1070 C C . ASN A 1 132 ? -17.439 15.957 28.360 1.00 82.25 132 ASN A C 1
ATOM 1072 O O . ASN A 1 132 ? -16.963 16.501 27.361 1.00 82.25 132 ASN A O 1
ATOM 1076 N N . ARG A 1 133 ? -16.687 15.626 29.419 1.00 86.56 133 ARG A N 1
ATOM 1077 C CA . ARG A 1 133 ? -15.226 15.821 29.475 1.00 86.56 133 ARG A CA 1
ATOM 1078 C C . ARG A 1 133 ? -14.503 14.948 28.446 1.00 86.56 133 ARG A C 1
ATOM 1080 O O . ARG A 1 133 ? -13.727 15.472 27.652 1.00 86.56 133 ARG A O 1
ATOM 1087 N N . GLU A 1 134 ? -14.848 13.663 28.345 1.00 90.00 134 GLU A N 1
ATOM 1088 C CA . GLU A 1 134 ? -14.264 12.766 27.332 1.00 90.00 134 GLU A CA 1
ATOM 1089 C C . GLU A 1 134 ? -14.564 13.230 25.895 1.00 90.00 134 GLU A C 1
ATOM 1091 O O . GLU A 1 134 ? -13.703 13.173 25.011 1.00 90.00 134 GLU A O 1
ATOM 1096 N N . LYS A 1 135 ? -15.771 13.753 25.640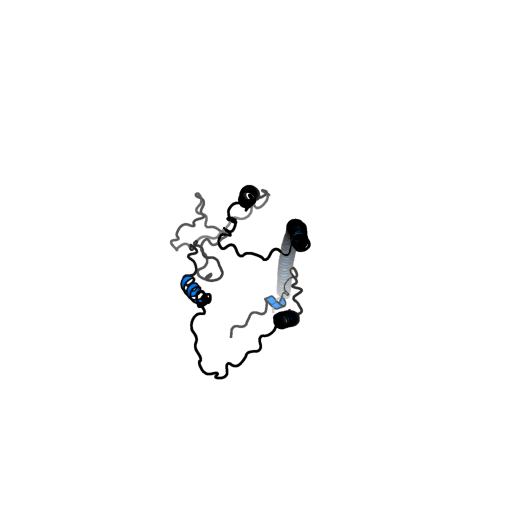 1.00 90.38 135 LYS A N 1
ATOM 1097 C CA . LYS A 1 135 ? -16.115 14.351 24.340 1.00 90.38 135 LYS A CA 1
ATOM 1098 C C . LYS A 1 135 ? -15.275 15.594 24.038 1.00 90.38 135 LYS A C 1
ATOM 1100 O O . LYS A 1 135 ? -14.857 15.756 22.889 1.00 90.38 135 LYS A O 1
ATOM 1105 N N . ALA A 1 136 ? -15.010 16.446 25.028 1.00 91.44 136 ALA A N 1
ATOM 1106 C CA . ALA A 1 136 ? -14.168 17.630 24.858 1.00 91.44 136 ALA A CA 1
ATOM 1107 C C . ALA A 1 136 ? -12.714 17.253 24.511 1.00 91.44 136 ALA A C 1
ATOM 1109 O O . ALA A 1 136 ? -12.139 17.814 23.573 1.00 91.44 136 ALA A O 1
ATOM 1110 N N . ASP A 1 137 ? -12.160 16.233 25.169 1.00 92.50 137 ASP A N 1
ATOM 1111 C CA . ASP A 1 137 ? -10.805 15.738 24.894 1.00 92.50 137 ASP A CA 1
ATOM 1112 C C . ASP A 1 137 ? -10.669 15.181 23.471 1.00 92.50 137 ASP A C 1
ATOM 1114 O O . ASP A 1 137 ? -9.699 15.470 22.763 1.00 92.50 137 ASP A O 1
ATOM 1118 N N . ILE A 1 138 ? -11.681 14.450 22.990 1.00 90.69 138 ILE A N 1
ATOM 1119 C CA . ILE A 1 138 ? -11.715 13.941 21.609 1.00 90.69 138 ILE A CA 1
ATOM 1120 C C . ILE A 1 138 ? -11.741 15.092 20.591 1.00 90.69 138 ILE A C 1
ATOM 1122 O O . ILE A 1 138 ? -11.097 15.007 19.538 1.00 90.69 138 ILE A O 1
ATOM 1126 N N . VAL A 1 139 ? -12.476 16.171 20.875 1.00 93.38 139 VAL A N 1
ATOM 1127 C CA . VAL A 1 139 ? -12.532 17.352 19.998 1.00 93.38 139 VAL A CA 1
ATOM 1128 C C . VAL A 1 139 ? -11.173 18.055 19.940 1.00 93.38 139 VAL A C 1
ATOM 1130 O O . VAL A 1 139 ? -10.724 18.417 18.848 1.00 93.38 139 VAL A O 1
ATOM 1133 N N . ASN A 1 140 ? -10.482 18.185 21.074 1.00 92.69 140 ASN A N 1
ATOM 1134 C CA . ASN A 1 140 ? -9.147 18.783 21.133 1.00 92.69 140 ASN A CA 1
ATOM 1135 C C . ASN A 1 140 ? -8.098 17.931 20.399 1.00 92.69 140 ASN A C 1
ATOM 1137 O O . ASN A 1 140 ? -7.340 18.460 19.584 1.00 92.69 140 ASN A O 1
ATOM 1141 N N . LEU A 1 141 ? -8.126 16.604 20.568 1.00 94.00 141 LEU A N 1
ATOM 1142 C CA . LEU A 1 141 ? -7.271 15.671 19.821 1.00 94.00 141 LEU A CA 1
ATOM 1143 C C . LEU A 1 141 ? -7.492 15.753 18.304 1.00 94.00 141 LEU A C 1
ATOM 1145 O O . LEU A 1 141 ? -6.533 15.716 17.530 1.00 94.00 141 LEU A O 1
ATOM 1149 N N . LYS A 1 142 ? -8.747 15.898 17.856 1.00 92.88 142 LYS A N 1
ATOM 1150 C CA . LYS A 1 142 ? -9.053 16.097 16.431 1.00 92.88 142 LYS A CA 1
ATOM 1151 C C . LYS A 1 142 ? -8.486 17.411 15.897 1.00 92.88 142 LYS A C 1
ATOM 1153 O O . LYS A 1 142 ? -8.013 17.426 14.760 1.00 92.88 142 LYS A O 1
ATOM 1158 N N . LYS A 1 143 ? -8.532 18.495 16.679 1.00 94.19 143 LYS A N 1
ATOM 1159 C CA . LYS A 1 143 ? -7.931 19.781 16.289 1.00 94.19 143 LYS A CA 1
ATOM 1160 C C . LYS A 1 143 ? -6.413 19.659 16.129 1.00 94.19 143 LYS A C 1
ATOM 1162 O O . LYS A 1 143 ? -5.920 20.002 15.056 1.00 94.19 143 LYS A O 1
ATOM 1167 N N . ASP A 1 144 ? -5.716 19.083 17.109 1.00 94.44 144 ASP A N 1
ATOM 1168 C CA . ASP A 1 144 ? -4.255 18.888 17.064 1.00 94.44 144 ASP A CA 1
ATOM 1169 C C . ASP A 1 144 ? -3.823 18.005 15.876 1.00 94.44 144 ASP A C 1
ATOM 1171 O O . ASP A 1 144 ? -2.919 18.353 15.113 1.00 94.44 144 ASP A O 1
ATOM 1175 N N . LEU A 1 145 ? -4.531 16.896 15.626 1.00 92.38 145 LEU A N 1
ATOM 1176 C CA . LEU A 1 145 ? -4.275 16.047 14.456 1.00 92.38 145 LEU A CA 1
ATOM 1177 C C . LEU A 1 145 ? -4.447 16.797 13.132 1.00 92.38 145 LEU A C 1
ATOM 1179 O O . LEU A 1 145 ? -3.658 16.608 12.205 1.00 92.38 145 LEU A O 1
ATOM 1183 N N . ASN A 1 146 ? -5.469 17.645 13.026 1.00 90.88 146 ASN A N 1
ATOM 1184 C CA . ASN A 1 146 ? -5.731 18.398 11.804 1.00 90.88 146 ASN A CA 1
ATOM 1185 C C . ASN A 1 146 ? -4.685 19.505 11.586 1.00 90.88 146 ASN A C 1
ATOM 1187 O O . ASN A 1 146 ? -4.289 19.780 10.452 1.00 90.88 146 ASN A O 1
ATOM 1191 N N . GLU A 1 147 ? -4.184 20.106 12.663 1.00 93.44 147 GLU A N 1
ATOM 1192 C CA . GLU A 1 147 ? -3.096 21.081 12.615 1.00 93.44 147 GLU A CA 1
ATOM 1193 C C . GLU A 1 147 ? -1.769 20.427 12.198 1.00 93.44 147 GLU A C 1
ATOM 1195 O O . GLU A 1 147 ? -1.112 20.896 11.263 1.00 93.44 147 GLU A O 1
ATOM 1200 N N . LYS A 1 148 ? -1.446 19.254 12.757 1.00 91.38 148 LYS A N 1
ATOM 1201 C CA . LYS A 1 148 ? -0.315 18.418 12.311 1.00 91.38 148 LYS A CA 1
ATOM 1202 C C . LYS A 1 148 ? -0.448 17.984 10.849 1.00 91.38 148 LYS A C 1
ATOM 1204 O O . LYS A 1 148 ? 0.532 17.954 10.107 1.00 91.38 148 LYS A O 1
ATOM 1209 N N . LEU A 1 149 ? -1.660 17.690 10.380 1.00 89.44 149 LEU A N 1
ATOM 1210 C CA . LEU A 1 149 ? -1.889 17.348 8.974 1.00 89.44 149 LEU A CA 1
ATOM 1211 C C . LEU A 1 149 ? -1.628 18.546 8.041 1.00 89.44 149 LEU A C 1
ATOM 1213 O O . LEU A 1 149 ? -1.087 18.376 6.943 1.00 89.44 149 LEU A O 1
ATOM 1217 N N . LYS A 1 150 ? -1.978 19.767 8.471 1.00 88.06 150 LYS A N 1
ATOM 1218 C CA . LYS A 1 150 ? -1.682 21.003 7.726 1.00 88.06 150 LYS A CA 1
ATOM 1219 C C . LYS A 1 150 ? -0.177 21.259 7.631 1.00 88.06 150 LYS A C 1
ATOM 1221 O O . LYS A 1 150 ? 0.303 21.587 6.544 1.00 88.06 150 LYS A O 1
ATOM 1226 N N . THR A 1 151 ? 0.580 21.060 8.711 1.00 82.06 151 THR A N 1
ATOM 1227 C CA . THR A 1 151 ? 2.041 21.263 8.696 1.00 82.06 151 THR A CA 1
ATOM 1228 C C . THR A 1 151 ? 2.754 20.245 7.804 1.00 82.06 151 THR A C 1
ATOM 1230 O O . THR A 1 151 ? 3.641 20.626 7.036 1.00 82.06 151 THR A O 1
ATOM 1233 N N . VAL A 1 152 ? 2.307 18.983 7.788 1.00 80.94 152 VAL A N 1
ATOM 1234 C CA . VAL A 1 152 ? 2.828 17.951 6.871 1.00 80.94 152 VAL A CA 1
ATOM 1235 C C . VAL A 1 152 ? 2.538 18.294 5.404 1.00 80.94 152 VAL A C 1
ATOM 1237 O O . VAL A 1 152 ? 3.430 18.178 4.559 1.00 80.94 152 VAL A O 1
ATOM 1240 N N . LYS A 1 153 ? 1.332 18.786 5.080 1.00 72.75 153 LYS A N 1
ATOM 1241 C CA . LYS A 1 153 ? 1.001 19.244 3.714 1.00 72.75 153 LYS A CA 1
ATOM 1242 C C . LYS A 1 153 ? 1.879 20.418 3.264 1.00 72.75 153 LYS A C 1
ATOM 1244 O O . LYS A 1 153 ? 2.337 20.431 2.121 1.00 72.75 153 LYS A O 1
ATOM 1249 N N . LEU A 1 154 ? 2.166 21.368 4.156 1.00 69.19 154 LEU A N 1
ATOM 1250 C CA . LEU A 1 154 ? 3.061 22.497 3.871 1.00 69.19 154 LEU A CA 1
ATOM 1251 C C . LEU A 1 154 ? 4.513 22.045 3.646 1.00 69.19 154 LEU A C 1
ATOM 1253 O O . LEU A 1 154 ? 5.169 22.530 2.722 1.00 69.19 154 LEU A O 1
ATOM 1257 N N . HIS A 1 155 ? 5.001 21.076 4.426 1.00 60.28 155 HIS A N 1
ATOM 1258 C CA . HIS A 1 155 ? 6.339 20.504 4.241 1.00 60.28 155 HIS A CA 1
ATOM 1259 C C . HIS A 1 155 ? 6.468 19.716 2.929 1.00 60.28 155 HIS A C 1
ATOM 1261 O O . HIS A 1 155 ? 7.464 19.855 2.218 1.00 60.28 155 HIS A O 1
ATOM 1267 N N . SER A 1 156 ? 5.430 18.963 2.554 1.00 60.44 156 SER A N 1
ATOM 1268 C CA . SER A 1 156 ? 5.367 18.254 1.270 1.00 60.44 156 SER A CA 1
ATOM 1269 C C . SER A 1 156 ? 5.403 19.216 0.074 1.00 60.44 156 SER A C 1
ATOM 1271 O O . SER A 1 156 ? 6.101 18.954 -0.906 1.00 60.44 156 SER A O 1
ATOM 1273 N N . HIS A 1 157 ? 4.738 20.375 0.167 1.00 50.28 157 HIS A N 1
ATOM 1274 C CA . HIS A 1 157 ? 4.755 21.370 -0.909 1.00 50.28 157 HIS A CA 1
ATOM 1275 C C . HIS A 1 157 ? 6.099 22.119 -1.017 1.00 50.28 157 HIS A C 1
ATOM 1277 O O . HIS A 1 157 ? 6.492 22.524 -2.113 1.00 50.28 157 HIS A O 1
ATOM 1283 N N . ARG A 1 158 ? 6.845 22.273 0.089 1.00 50.03 158 ARG A N 1
ATOM 1284 C CA . ARG A 1 158 ? 8.185 22.896 0.094 1.00 50.03 158 ARG A CA 1
ATOM 1285 C C . ARG A 1 158 ? 9.295 21.983 -0.439 1.00 50.03 158 ARG A C 1
ATOM 1287 O O . ARG A 1 158 ? 10.321 22.491 -0.877 1.00 50.03 158 ARG A O 1
ATOM 1294 N N . GLN A 1 159 ? 9.080 20.667 -0.475 1.00 51.09 159 GLN A N 1
ATOM 1295 C CA . GLN A 1 159 ? 9.998 19.698 -1.089 1.00 51.09 159 GLN A CA 1
ATOM 1296 C C . GLN A 1 159 ? 9.729 19.447 -2.584 1.00 51.09 159 GLN A C 1
ATOM 1298 O O . GLN A 1 159 ? 10.196 18.450 -3.137 1.00 51.09 159 GLN A O 1
ATOM 1303 N N . LYS A 1 160 ? 9.041 20.363 -3.287 1.00 51.09 160 LYS A N 1
ATOM 1304 C CA . LYS A 1 160 ? 9.112 20.443 -4.757 1.00 51.09 160 LYS A CA 1
ATOM 1305 C C . LYS A 1 160 ? 10.533 20.839 -5.171 1.00 51.09 160 LYS A C 1
ATOM 1307 O O . LYS A 1 160 ? 10.855 22.008 -5.349 1.00 51.09 160 LYS A O 1
ATOM 1312 N N . TRP A 1 161 ? 11.369 19.805 -5.232 1.00 45.38 161 TRP A N 1
ATOM 1313 C CA . TRP A 1 161 ? 12.582 19.618 -6.014 1.00 45.38 161 TRP A CA 1
ATOM 1314 C C . TRP A 1 161 ? 13.048 20.866 -6.767 1.00 45.38 161 TRP A C 1
ATOM 1316 O O . TRP A 1 161 ? 12.507 21.209 -7.817 1.00 45.38 161 TRP A O 1
ATOM 1326 N N . LYS A 1 162 ? 14.112 21.500 -6.261 1.00 41.03 162 LYS A N 1
ATOM 1327 C CA . LYS A 1 162 ? 14.984 22.322 -7.102 1.00 41.03 162 LYS A CA 1
ATOM 1328 C C . LYS A 1 162 ? 15.588 21.379 -8.153 1.00 41.03 162 LYS A C 1
ATOM 1330 O O . LYS A 1 162 ? 16.302 20.460 -7.752 1.00 41.03 162 LYS A O 1
ATOM 1335 N N . PRO A 1 163 ? 15.311 21.542 -9.459 1.00 45.41 163 PRO A N 1
ATOM 1336 C CA . PRO A 1 163 ? 16.038 20.794 -10.468 1.00 45.41 163 PRO A CA 1
ATOM 1337 C C . PRO A 1 163 ? 17.497 21.242 -10.406 1.00 45.41 163 PRO A C 1
ATOM 1339 O O . PRO A 1 163 ? 17.819 22.421 -10.570 1.00 45.41 163 PRO A O 1
ATOM 1342 N N . GLU A 1 164 ? 18.363 20.291 -10.094 1.00 45.34 164 GLU A N 1
ATOM 1343 C CA . GLU A 1 164 ? 19.804 20.458 -10.077 1.00 45.34 164 GLU A CA 1
ATOM 1344 C C . GLU A 1 164 ? 20.252 20.859 -11.488 1.00 45.34 164 GLU A C 1
ATOM 1346 O O . GLU A 1 164 ? 20.114 20.103 -12.452 1.00 45.34 164 GLU A O 1
ATOM 1351 N N . LYS A 1 165 ? 20.684 22.120 -11.627 1.00 46.72 165 LYS A N 1
ATOM 1352 C CA . LYS A 1 165 ? 21.177 22.699 -12.879 1.00 46.72 165 LYS A CA 1
ATOM 1353 C C . LYS A 1 165 ? 22.513 22.051 -13.238 1.00 46.72 165 LYS A C 1
ATOM 1355 O O . LYS A 1 165 ? 23.567 22.644 -13.026 1.00 46.72 165 LYS A O 1
ATOM 1360 N N . ASN A 1 166 ? 22.467 20.881 -13.861 1.00 42.34 166 ASN A N 1
ATOM 1361 C CA . ASN A 1 166 ? 23.600 20.378 -14.625 1.00 42.34 166 ASN A CA 1
ATOM 1362 C C . ASN A 1 166 ? 23.627 21.096 -15.973 1.00 42.34 166 ASN A C 1
ATOM 1364 O O . ASN A 1 166 ? 22.979 20.723 -16.945 1.00 42.34 166 ASN A O 1
ATOM 1368 N N . ARG A 1 167 ? 24.351 22.214 -15.961 1.00 48.97 167 ARG A N 1
ATOM 1369 C CA . ARG A 1 167 ? 24.735 23.017 -17.112 1.00 48.97 167 ARG A CA 1
ATOM 1370 C C . ARG A 1 167 ? 26.009 22.399 -17.681 1.00 48.97 167 ARG A C 1
ATOM 1372 O O . ARG A 1 167 ? 27.056 22.569 -17.065 1.00 48.97 167 ARG A O 1
ATOM 1379 N N . LYS A 1 168 ? 25.915 21.712 -18.821 1.00 46.50 168 LYS A N 1
ATOM 1380 C CA . LYS A 1 168 ? 26.950 21.622 -19.868 1.00 46.50 168 LYS A CA 1
ATOM 1381 C C . LYS A 1 168 ? 26.422 20.798 -21.045 1.00 46.50 168 LYS A C 1
ATOM 1383 O O . LYS A 1 168 ? 25.716 19.825 -20.830 1.00 46.50 168 LYS A O 1
ATOM 1388 N N . GLU A 1 169 ? 26.815 21.251 -22.235 1.00 45.12 169 GLU A N 1
ATOM 1389 C CA . GLU A 1 169 ? 26.622 20.652 -23.564 1.00 45.12 169 GLU A CA 1
ATOM 1390 C C . GLU A 1 169 ? 25.206 20.716 -24.142 1.00 45.12 169 GLU A C 1
ATOM 1392 O O . GLU A 1 169 ? 24.310 20.007 -23.714 1.00 45.12 169 GLU A O 1
ATOM 1397 N N . GLU A 1 170 ? 25.006 21.600 -25.128 1.00 41.09 170 GLU A N 1
ATOM 1398 C CA . GLU A 1 170 ? 24.958 21.175 -26.539 1.00 41.09 170 GLU A CA 1
ATOM 1399 C C . GLU A 1 170 ? 24.831 22.415 -27.449 1.00 41.09 170 GLU A C 1
ATOM 1401 O O . GLU A 1 170 ? 23.763 22.996 -27.636 1.00 41.09 170 GLU A O 1
ATOM 1406 N N . GLN A 1 171 ? 25.968 22.875 -27.978 1.00 42.81 171 GLN A N 1
ATOM 1407 C CA . GLN A 1 171 ? 26.018 23.698 -29.185 1.00 42.81 171 GLN A CA 1
ATOM 1408 C C . GLN A 1 171 ? 26.212 22.735 -30.356 1.00 42.81 171 GLN A C 1
ATOM 1410 O O . GLN A 1 171 ? 27.310 22.200 -30.486 1.00 42.81 171 GLN A O 1
ATOM 1415 N N . ARG A 1 172 ? 25.207 22.541 -31.221 1.00 42.09 172 ARG A N 1
ATOM 1416 C CA . ARG A 1 172 ? 25.433 22.282 -32.656 1.00 42.09 172 ARG A CA 1
ATOM 1417 C C . ARG A 1 172 ? 24.153 22.324 -33.497 1.00 42.09 172 ARG A C 1
ATOM 1419 O O . ARG A 1 172 ? 23.082 21.936 -33.058 1.00 42.09 172 ARG A O 1
ATOM 1426 N N . SER A 1 173 ? 24.373 22.838 -34.709 1.00 40.69 173 SER A N 1
ATOM 1427 C CA . SER A 1 173 ? 23.555 22.854 -35.929 1.00 40.69 173 SER A CA 1
ATOM 1428 C C . SER A 1 173 ? 22.164 23.493 -35.874 1.00 40.69 173 SER A C 1
ATOM 1430 O O . SER A 1 173 ? 21.140 22.832 -35.731 1.00 40.69 173 SER A O 1
ATOM 1432 N N . LYS A 1 174 ? 22.149 24.800 -36.156 1.00 45.75 174 LYS A N 1
ATOM 1433 C CA . LYS A 1 174 ? 21.179 25.372 -37.095 1.00 45.75 174 LYS A CA 1
ATOM 1434 C C . LYS A 1 174 ? 21.542 24.864 -38.492 1.00 45.75 174 LYS A C 1
ATOM 1436 O O . LYS A 1 174 ? 22.720 24.933 -38.831 1.00 45.75 174 LYS A O 1
ATOM 1441 N N . ASN A 1 175 ? 20.572 24.346 -39.236 1.00 40.72 175 ASN A N 1
ATOM 1442 C CA . ASN A 1 175 ? 20.266 24.781 -40.600 1.00 40.72 175 ASN A CA 1
ATOM 1443 C C . ASN A 1 175 ? 19.004 24.068 -41.110 1.00 40.72 175 ASN A C 1
ATOM 1445 O O . ASN A 1 175 ? 18.839 22.868 -40.924 1.00 40.72 175 ASN A O 1
ATOM 1449 N N . ASP A 1 176 ? 18.164 24.897 -41.726 1.00 38.78 176 ASP A N 1
ATOM 1450 C CA . ASP A 1 176 ? 17.194 24.625 -42.785 1.00 38.78 176 ASP A CA 1
ATOM 1451 C C . ASP A 1 176 ? 15.994 23.722 -42.484 1.00 38.78 176 ASP A C 1
ATOM 1453 O O . ASP A 1 176 ? 16.109 22.508 -42.416 1.00 38.78 176 ASP A O 1
ATOM 1457 N N . ILE A 1 177 ? 14.815 24.352 -42.389 1.00 40.19 177 ILE A N 1
ATOM 1458 C CA . ILE A 1 177 ? 13.602 24.000 -43.151 1.00 40.19 177 ILE A CA 1
ATOM 1459 C C . ILE A 1 177 ? 12.698 25.243 -43.159 1.00 40.19 177 ILE A C 1
ATOM 1461 O O . ILE A 1 177 ? 12.174 25.689 -42.136 1.00 40.19 177 ILE A O 1
ATOM 1465 N N . THR A 1 178 ? 12.549 25.822 -44.344 1.00 36.66 178 THR A N 1
ATOM 1466 C CA . THR A 1 178 ? 11.642 26.917 -44.684 1.00 36.66 178 THR A CA 1
ATOM 1467 C C . THR A 1 178 ? 10.278 26.353 -45.112 1.00 36.66 178 THR A C 1
ATOM 1469 O O . THR A 1 178 ? 10.187 25.575 -46.050 1.00 36.66 178 THR A O 1
ATOM 1472 N N . VAL A 1 179 ? 9.230 26.816 -44.419 1.00 40.44 179 VAL A N 1
ATOM 1473 C CA . VAL A 1 179 ? 7.919 27.259 -44.944 1.00 40.44 179 VAL A CA 1
ATOM 1474 C C . VAL A 1 179 ? 7.041 26.253 -45.708 1.00 40.44 179 VAL A C 1
ATOM 1476 O O . VAL A 1 179 ? 7.189 26.074 -46.908 1.00 40.44 179 VAL A O 1
ATOM 1479 N N . ILE A 1 180 ? 5.959 25.811 -45.048 1.00 36.59 180 ILE A N 1
ATOM 1480 C CA . ILE A 1 180 ? 4.589 25.921 -45.590 1.00 36.59 180 ILE A CA 1
ATOM 1481 C C . ILE A 1 180 ? 3.683 26.413 -44.450 1.00 36.59 180 ILE A C 1
ATOM 1483 O O . ILE A 1 180 ? 3.381 25.681 -43.509 1.00 36.59 180 ILE A O 1
ATOM 1487 N N . SER A 1 181 ? 3.272 27.680 -44.511 1.00 43.50 181 SER A N 1
ATOM 1488 C CA . SER A 1 181 ? 2.357 28.312 -43.558 1.00 43.50 181 SER A CA 1
ATOM 1489 C C . SER A 1 181 ? 1.111 28.800 -44.286 1.00 43.50 181 SER A C 1
ATOM 1491 O O . SER A 1 181 ? 1.198 29.787 -45.001 1.00 43.50 181 SER A O 1
ATOM 1493 N N . HIS A 1 182 ? -0.044 28.170 -44.067 1.00 39.88 182 HIS A N 1
ATOM 1494 C CA . HIS A 1 182 ? -1.347 28.825 -44.242 1.00 39.88 182 HIS A CA 1
ATOM 1495 C C . HIS A 1 182 ? -2.448 28.073 -43.480 1.00 39.88 182 HIS A C 1
ATOM 1497 O O . HIS A 1 182 ? -3.304 27.424 -44.060 1.00 39.88 182 HIS A O 1
ATOM 1503 N N . PHE A 1 183 ? -2.457 28.196 -42.152 1.00 43.78 183 PHE A N 1
ATOM 1504 C CA . PHE A 1 183 ? -3.674 28.014 -41.357 1.00 43.78 183 PHE A CA 1
ATOM 1505 C C . PHE A 1 183 ? -3.678 29.058 -40.243 1.00 43.78 183 PHE A C 1
ATOM 1507 O O . PHE A 1 183 ? -2.794 29.064 -39.388 1.00 43.78 183 PHE A O 1
ATOM 1514 N N . LYS A 1 184 ? -4.662 29.966 -40.265 1.00 47.41 184 LYS A N 1
ATOM 1515 C CA . LYS A 1 184 ? -4.863 30.987 -39.226 1.00 47.41 184 LYS A CA 1
ATOM 1516 C C . LYS A 1 184 ? -5.103 30.278 -37.887 1.00 47.41 184 LYS A C 1
ATOM 1518 O O . LYS A 1 184 ? -6.153 29.679 -37.673 1.00 47.41 184 LYS A O 1
ATOM 1523 N N . SER A 1 185 ? -4.100 30.282 -37.011 1.00 46.88 185 SER A N 1
ATOM 1524 C CA . SER A 1 185 ? -4.119 29.581 -35.728 1.00 46.88 185 SER A CA 1
ATOM 1525 C C . SER A 1 185 ? -4.252 30.536 -34.551 1.00 46.88 185 SER A C 1
ATOM 1527 O O . SER A 1 185 ? -3.454 31.458 -34.413 1.00 46.88 185 SER A O 1
ATOM 1529 N N . THR A 1 186 ? -5.209 30.262 -33.666 1.00 55.38 186 THR A N 1
ATOM 1530 C CA . THR A 1 186 ? -5.281 30.827 -32.314 1.00 55.38 186 THR A CA 1
ATOM 1531 C C . THR A 1 186 ? -3.939 30.667 -31.576 1.00 55.38 186 THR A C 1
ATOM 1533 O O . THR A 1 186 ? -3.320 29.601 -31.669 1.00 55.38 186 THR A O 1
ATOM 1536 N N . PRO A 1 187 ? -3.455 31.703 -30.861 1.00 58.72 187 PRO A N 1
ATOM 1537 C CA . PRO A 1 187 ? -2.127 31.696 -30.252 1.00 58.72 187 PRO A CA 1
ATOM 1538 C C . PRO A 1 187 ? -2.022 30.645 -29.138 1.00 58.72 187 PRO A C 1
ATOM 1540 O O . PRO A 1 187 ? -2.919 30.488 -28.310 1.00 58.72 187 PRO A O 1
ATOM 1543 N N . CYS A 1 188 ? -0.907 29.911 -29.117 1.00 55.47 188 CYS A N 1
ATOM 1544 C CA . CYS A 1 188 ? -0.640 28.870 -28.126 1.00 55.47 188 CYS A CA 1
ATOM 1545 C C . CYS A 1 188 ? -0.558 29.467 -26.706 1.00 55.47 188 CYS A C 1
ATOM 1547 O O . CYS A 1 188 ? 0.213 30.391 -26.444 1.00 55.47 188 CYS A O 1
ATOM 1549 N N . ARG A 1 189 ? -1.327 28.897 -25.767 1.00 55.88 189 ARG A N 1
ATOM 1550 C CA . ARG A 1 189 ? -1.463 29.359 -24.368 1.00 55.88 189 ARG A CA 1
ATOM 1551 C C . ARG A 1 189 ? -0.144 29.371 -23.576 1.00 55.88 189 ARG A C 1
ATOM 1553 O O . ARG A 1 189 ? -0.068 30.023 -22.540 1.00 55.88 189 ARG A O 1
ATOM 1560 N N . TYR A 1 190 ? 0.884 28.671 -24.056 1.00 54.56 190 TYR A N 1
ATOM 1561 C CA . TYR A 1 190 ? 2.187 28.539 -23.396 1.00 54.56 190 TYR A CA 1
ATOM 1562 C C . TYR A 1 190 ? 3.301 29.380 -24.034 1.00 54.56 190 TYR A C 1
ATOM 1564 O O . TYR A 1 190 ? 4.461 29.250 -23.643 1.00 54.56 190 TYR A O 1
ATOM 1572 N N . VAL A 1 191 ? 2.979 30.263 -24.986 1.00 56.81 191 VAL A N 1
ATOM 1573 C CA . VAL A 1 191 ? 3.955 31.220 -25.521 1.00 56.81 191 VAL A CA 1
ATOM 1574 C C . VAL A 1 191 ? 4.210 32.286 -24.458 1.00 56.81 191 VAL A C 1
ATOM 1576 O O . VAL A 1 191 ? 3.511 33.293 -24.354 1.00 56.81 191 VAL A O 1
ATOM 1579 N N . LEU A 1 192 ? 5.224 32.049 -23.627 1.00 51.88 192 LEU A N 1
ATOM 1580 C CA . LEU A 1 192 ? 5.814 33.090 -22.800 1.00 51.88 192 LEU A CA 1
ATOM 1581 C C . LEU A 1 192 ? 6.310 34.193 -23.736 1.00 51.88 192 LEU A C 1
ATOM 1583 O O . LEU A 1 192 ? 7.181 33.975 -24.577 1.00 51.88 192 LEU A O 1
ATOM 1587 N N . ARG A 1 193 ? 5.686 35.365 -23.599 1.00 54.00 193 ARG A N 1
ATOM 1588 C CA . ARG A 1 193 ? 5.970 36.616 -24.308 1.00 54.00 193 ARG A CA 1
ATOM 1589 C C . ARG A 1 193 ? 7.478 36.774 -24.560 1.00 54.00 193 ARG A C 1
ATOM 1591 O O . ARG A 1 193 ? 8.190 37.117 -23.620 1.00 54.00 193 ARG A O 1
ATOM 1598 N N . LYS A 1 194 ? 7.942 36.533 -25.799 1.00 53.25 194 LYS A N 1
ATOM 1599 C CA . LYS A 1 194 ? 8.916 37.380 -26.536 1.00 53.25 194 LYS A CA 1
ATOM 1600 C C . LYS A 1 194 ? 9.532 36.794 -27.815 1.00 53.25 194 LYS A C 1
ATOM 1602 O O . LYS A 1 194 ? 10.244 37.548 -28.466 1.00 53.25 194 LYS A O 1
ATOM 1607 N N . LYS A 1 195 ? 9.288 35.548 -28.242 1.00 52.91 195 LYS A N 1
ATOM 1608 C CA . LYS A 1 195 ? 9.753 35.088 -29.573 1.00 52.91 195 LYS A CA 1
ATOM 1609 C C . LYS A 1 195 ? 8.755 34.135 -30.232 1.00 52.91 195 LYS A C 1
ATOM 1611 O O . LYS A 1 195 ? 8.403 33.119 -29.644 1.00 52.91 195 LYS A O 1
ATOM 1616 N N . GLU A 1 196 ? 8.334 34.469 -31.451 1.00 56.53 196 GLU A N 1
ATOM 1617 C CA . GLU A 1 196 ? 7.424 33.706 -32.328 1.00 56.53 196 GLU A CA 1
ATOM 1618 C C . GLU A 1 196 ? 8.069 32.436 -32.915 1.00 56.53 196 GLU A C 1
ATOM 1620 O O . GLU A 1 196 ? 7.862 32.082 -34.071 1.00 56.53 196 GLU A O 1
ATOM 1625 N N . THR A 1 197 ? 8.890 31.722 -32.150 1.00 58.69 197 THR A N 1
ATOM 1626 C CA . THR A 1 197 ? 9.411 30.434 -32.613 1.00 58.69 197 THR A CA 1
ATOM 1627 C C . THR A 1 197 ? 8.401 29.352 -32.262 1.00 58.69 197 THR A C 1
ATOM 1629 O O . THR A 1 197 ? 8.162 29.090 -31.080 1.00 58.69 197 THR A O 1
ATOM 1632 N N . GLN A 1 198 ? 7.798 28.744 -33.287 1.00 57.69 198 GLN A N 1
ATOM 1633 C CA . GLN A 1 198 ? 6.939 27.566 -33.158 1.00 57.69 198 GLN A CA 1
ATOM 1634 C C . GLN A 1 198 ? 7.620 26.515 -32.265 1.00 57.69 198 GLN A C 1
ATOM 1636 O O . GLN A 1 198 ? 8.834 26.314 -32.325 1.00 57.69 198 GLN A O 1
ATOM 1641 N N . CYS A 1 199 ? 6.852 25.878 -31.382 1.00 57.84 199 CYS A N 1
ATOM 1642 C CA . CYS A 1 199 ? 7.387 24.925 -30.415 1.00 57.84 199 CYS A CA 1
ATOM 1643 C C . CYS A 1 199 ? 7.925 23.687 -31.157 1.00 57.84 199 CYS A C 1
ATOM 1645 O O . CYS A 1 199 ? 7.147 22.852 -31.604 1.00 57.84 199 CYS A O 1
ATOM 1647 N N . MET A 1 200 ? 9.249 23.580 -31.312 1.00 53.38 200 MET A N 1
ATOM 1648 C CA . MET A 1 200 ? 9.883 22.554 -32.160 1.00 53.38 200 MET A CA 1
ATOM 1649 C C . MET A 1 200 ? 9.747 21.116 -31.639 1.00 53.38 200 MET A C 1
ATOM 1651 O O . MET A 1 200 ? 9.932 20.176 -32.402 1.00 53.38 200 MET A O 1
ATOM 1655 N N . TYR A 1 201 ? 9.426 20.928 -30.357 1.00 53.16 201 TYR A N 1
ATOM 1656 C CA . TYR A 1 201 ? 9.482 19.607 -29.714 1.00 53.16 201 TYR A CA 1
ATOM 1657 C C . TYR A 1 201 ? 8.130 19.078 -29.234 1.00 53.16 201 TYR A C 1
ATOM 1659 O O . TYR A 1 201 ? 8.033 17.912 -28.864 1.00 53.16 201 TYR A O 1
ATOM 1667 N N . PHE A 1 202 ? 7.085 19.908 -29.240 1.00 54.50 202 PHE A N 1
ATOM 1668 C CA . PHE A 1 202 ? 5.738 19.490 -28.868 1.00 54.50 202 PHE A CA 1
ATOM 1669 C C . PHE A 1 202 ? 4.733 20.117 -29.831 1.00 54.50 202 PHE A C 1
ATOM 1671 O O . PHE A 1 202 ? 4.649 21.350 -29.884 1.00 54.50 202 PHE A O 1
ATOM 1678 N N . PRO A 1 203 ? 3.945 19.315 -30.570 1.00 56.12 203 PRO A N 1
ATOM 1679 C CA . PRO A 1 203 ? 2.890 19.864 -31.396 1.00 56.12 203 PRO A CA 1
ATOM 1680 C C . PRO A 1 203 ? 1.903 20.567 -30.460 1.00 56.12 203 PRO A C 1
ATOM 1682 O O . PRO A 1 203 ? 1.200 19.944 -29.669 1.00 56.12 203 PRO A O 1
ATOM 1685 N N . CYS A 1 204 ? 1.871 21.903 -30.511 1.00 55.00 204 CYS A N 1
ATOM 1686 C CA . CYS A 1 204 ? 0.946 22.711 -29.704 1.00 55.00 204 CYS A CA 1
ATOM 1687 C C . CYS A 1 204 ? -0.523 22.455 -30.073 1.00 55.00 204 CYS A C 1
ATOM 1689 O O . CYS A 1 204 ? -1.431 22.966 -29.421 1.00 55.00 204 CYS A O 1
ATOM 1691 N N . ARG A 1 205 ? -0.744 21.687 -31.140 1.00 54.88 205 ARG A N 1
ATOM 1692 C CA . ARG A 1 205 ? -2.026 21.172 -31.582 1.00 54.88 205 ARG A CA 1
ATOM 1693 C C . ARG A 1 205 ? -1.975 19.659 -31.475 1.00 54.88 205 ARG A C 1
ATOM 1695 O O . ARG A 1 205 ? -1.134 19.026 -32.107 1.00 54.88 205 ARG A O 1
ATOM 1702 N N . LEU A 1 206 ? -2.869 19.100 -30.669 1.00 56.28 206 LEU A N 1
ATOM 1703 C CA . LEU A 1 206 ? -3.128 17.668 -30.694 1.00 56.28 206 LEU A CA 1
ATOM 1704 C C . LEU A 1 206 ? -3.559 17.307 -32.131 1.00 56.28 206 LEU A C 1
ATOM 1706 O O . LEU A 1 206 ? -4.397 18.030 -32.677 1.00 56.28 206 LEU A O 1
ATOM 1710 N N . PRO A 1 207 ? -2.997 16.267 -32.768 1.00 56.72 207 PRO A N 1
ATOM 1711 C CA . PRO A 1 207 ? -3.482 15.822 -34.070 1.00 56.72 207 PRO A CA 1
ATOM 1712 C C . PRO A 1 207 ? -4.977 15.496 -33.970 1.00 56.72 207 PRO A C 1
ATOM 1714 O O . PRO A 1 207 ? -5.391 14.868 -32.994 1.00 56.72 207 PRO A O 1
ATOM 1717 N N . GLU A 1 208 ? -5.783 15.878 -34.968 1.00 54.81 208 GLU A N 1
ATOM 1718 C CA . GLU A 1 208 ? -7.229 15.575 -35.005 1.00 54.81 208 GLU A CA 1
ATOM 1719 C C . GLU A 1 208 ? -7.526 14.074 -34.878 1.00 54.81 208 GLU A C 1
ATOM 1721 O O . GLU A 1 208 ? -8.615 13.680 -34.485 1.00 54.81 208 GLU A O 1
ATOM 1726 N N . THR A 1 209 ? -6.544 13.214 -35.127 1.00 50.28 209 THR A N 1
ATOM 1727 C CA . THR A 1 209 ? -6.674 11.761 -35.013 1.00 50.28 209 THR A CA 1
ATOM 1728 C C . THR A 1 209 ? -6.521 11.219 -33.584 1.00 50.28 209 THR A C 1
ATOM 1730 O O . THR A 1 209 ? -6.836 10.056 -33.347 1.00 50.28 209 THR A O 1
ATOM 1733 N N . TYR A 1 210 ? -6.112 12.030 -32.598 1.00 51.09 210 TYR A N 1
ATOM 1734 C CA . TYR A 1 210 ? -6.026 11.627 -31.183 1.00 51.09 210 TYR A CA 1
ATOM 1735 C C . TYR A 1 210 ? -7.362 11.830 -30.444 1.00 51.09 210 TYR A C 1
ATOM 1737 O O . TYR A 1 210 ? -7.454 12.570 -29.467 1.00 51.09 210 TYR A O 1
ATOM 1745 N N . HIS A 1 211 ? -8.407 11.129 -30.884 1.00 50.22 211 HIS A N 1
ATOM 1746 C CA . HIS A 1 211 ? -9.682 11.010 -30.160 1.00 50.22 211 HIS A CA 1
ATOM 1747 C C . HIS A 1 211 ? -9.752 9.701 -29.354 1.00 50.22 211 HIS A C 1
ATOM 1749 O O . HIS A 1 211 ? -10.715 8.958 -29.448 1.00 50.22 211 HIS A O 1
ATOM 1755 N N . SER A 1 212 ? -8.712 9.388 -28.577 1.00 56.91 212 SER A N 1
ATOM 1756 C CA . SER A 1 212 ? -8.667 8.301 -27.575 1.00 56.91 212 SER A CA 1
ATOM 1757 C C . SER A 1 212 ? -7.222 8.261 -27.065 1.00 56.91 212 SER A C 1
ATOM 1759 O O . SER A 1 212 ? -6.314 8.074 -27.864 1.00 56.91 212 SER A O 1
ATOM 1761 N N . ILE A 1 213 ? -6.857 8.486 -25.805 1.00 46.97 213 ILE A N 1
ATOM 1762 C CA . ILE A 1 213 ? -7.353 7.907 -24.558 1.00 46.97 213 ILE A CA 1
ATOM 1763 C C . ILE A 1 213 ? -7.053 8.927 -23.436 1.00 46.97 213 ILE A C 1
ATOM 1765 O O . ILE A 1 213 ? -5.898 9.275 -23.202 1.00 46.97 213 ILE A O 1
ATOM 1769 N N . GLY A 1 214 ? -8.083 9.388 -22.721 1.00 50.94 214 GLY A N 1
ATOM 1770 C CA . GLY A 1 214 ? -7.952 9.828 -21.322 1.00 50.94 214 GLY A CA 1
ATOM 1771 C C . GLY A 1 214 ? -7.533 11.269 -20.992 1.00 50.94 214 GLY A C 1
ATOM 1772 O O . GLY A 1 214 ? -7.372 11.547 -19.807 1.00 50.94 214 GLY A O 1
ATOM 1773 N N . PHE A 1 215 ? -7.387 12.200 -21.944 1.00 46.97 215 PHE A N 1
ATOM 1774 C CA . PHE A 1 215 ? -7.044 13.596 -21.612 1.00 46.97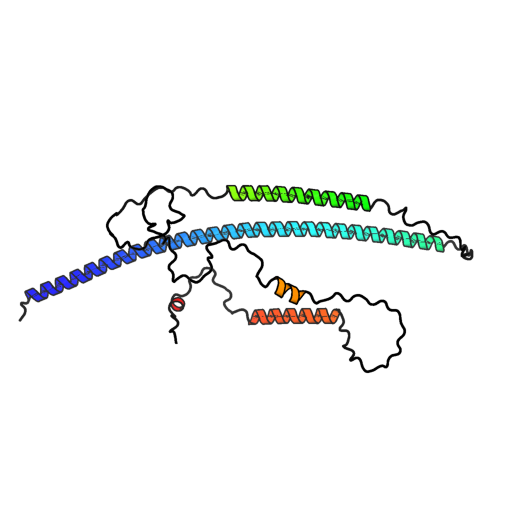 215 PHE A CA 1
ATOM 1775 C C . PHE A 1 215 ? -8.134 14.585 -22.054 1.00 46.97 215 PHE A C 1
ATOM 1777 O O . PHE A 1 215 ? -8.173 15.017 -23.203 1.00 46.97 215 PHE A O 1
ATOM 1784 N N . GLN A 1 216 ? -9.029 14.960 -21.135 1.00 49.50 216 GLN A N 1
ATOM 1785 C CA . GLN A 1 216 ? -9.943 16.090 -21.330 1.00 49.50 216 GLN A CA 1
ATOM 1786 C C . GLN A 1 216 ? -9.220 17.391 -20.948 1.00 49.50 216 GLN A C 1
ATOM 1788 O O . GLN A 1 216 ? -8.740 17.551 -19.830 1.00 49.50 216 GLN A O 1
ATOM 1793 N N . SER A 1 217 ? -9.106 18.323 -21.896 1.00 48.41 217 SER A N 1
ATOM 1794 C CA . SER A 1 217 ? -8.317 19.560 -21.766 1.00 48.41 217 SER A CA 1
ATOM 1795 C C . SER A 1 217 ? -9.032 20.701 -21.031 1.00 48.41 217 SER A C 1
ATOM 1797 O O . SER A 1 217 ? -8.438 21.757 -20.801 1.00 48.41 217 SER A O 1
ATOM 1799 N N . ARG A 1 218 ? -10.294 20.508 -20.640 1.00 50.94 218 ARG A N 1
ATOM 1800 C CA . ARG A 1 218 ? -11.057 21.455 -19.823 1.00 50.94 218 ARG A CA 1
ATOM 1801 C C . ARG A 1 218 ? -11.411 20.787 -18.496 1.00 50.94 218 ARG A C 1
ATOM 1803 O O . ARG A 1 218 ? -11.800 19.621 -18.526 1.00 50.94 218 ARG A O 1
ATOM 1810 N N . PRO A 1 219 ? -11.291 21.486 -17.352 1.00 49.03 219 PRO A N 1
ATOM 1811 C CA . PRO A 1 219 ? -11.889 21.013 -16.115 1.00 49.03 219 PRO A CA 1
ATOM 1812 C C . PRO A 1 219 ? -13.402 21.005 -16.333 1.00 49.03 219 PRO A C 1
ATOM 1814 O O . PRO A 1 219 ? -14.052 22.043 -16.275 1.00 49.03 219 PRO A O 1
ATOM 1817 N N . VAL A 1 220 ? -13.946 19.844 -16.685 1.00 52.03 220 VAL A N 1
ATOM 1818 C CA . VAL A 1 220 ? -15.376 19.599 -16.556 1.00 52.03 220 VAL A CA 1
ATOM 1819 C C . VAL A 1 220 ? -15.607 19.583 -15.054 1.00 52.03 220 VAL A C 1
ATOM 1821 O O . VAL A 1 220 ? -15.014 18.766 -14.346 1.00 52.03 220 VAL A O 1
ATOM 1824 N N . GLU A 1 221 ? -16.363 20.555 -14.547 1.00 49.34 221 GLU A N 1
ATOM 1825 C CA . GLU A 1 221 ? -16.863 20.486 -13.180 1.00 49.34 221 GLU A CA 1
ATOM 1826 C C . GLU A 1 221 ? -17.531 19.122 -13.039 1.00 49.34 221 GLU A C 1
ATOM 1828 O O . GLU A 1 221 ? -18.391 18.766 -13.846 1.00 49.34 221 GLU A O 1
ATOM 1833 N N . TYR A 1 222 ? -17.071 18.319 -12.078 1.00 48.75 222 TYR A N 1
ATOM 1834 C CA . TYR A 1 222 ? -17.686 17.039 -11.754 1.00 48.75 222 TYR A CA 1
ATOM 1835 C C . TYR A 1 222 ? -19.059 17.317 -11.131 1.00 48.75 222 TYR A C 1
ATOM 1837 O O . TYR A 1 222 ? -19.262 17.113 -9.937 1.00 48.75 222 TYR A O 1
ATOM 1845 N N . ASN A 1 223 ? -20.010 17.788 -11.935 1.00 49.91 223 ASN A N 1
ATOM 1846 C CA . ASN A 1 223 ? -21.403 17.538 -11.653 1.00 49.91 223 ASN A CA 1
ATOM 1847 C C . ASN A 1 223 ? -21.530 16.025 -11.693 1.00 49.91 223 ASN A C 1
ATOM 1849 O O . ASN A 1 223 ? -21.174 15.382 -12.686 1.00 49.91 223 ASN A O 1
ATOM 1853 N N . ALA A 1 224 ? -21.897 15.474 -10.534 1.00 54.91 224 ALA A N 1
ATOM 1854 C CA . ALA A 1 224 ? -22.185 14.067 -10.343 1.00 54.91 224 ALA A CA 1
ATOM 1855 C C . ALA A 1 224 ? -22.886 13.540 -11.595 1.00 54.91 224 ALA A C 1
ATOM 1857 O O . ALA A 1 224 ? -23.764 14.230 -12.114 1.00 54.91 224 ALA A O 1
ATOM 1858 N N . LEU A 1 225 ? -22.420 12.383 -12.091 1.00 55.03 225 LEU A N 1
ATOM 1859 C CA . LEU A 1 225 ? -22.979 11.626 -13.217 1.00 55.03 225 LEU A CA 1
ATOM 1860 C C . LEU A 1 225 ? -24.427 12.054 -13.473 1.00 55.03 225 LEU A C 1
ATOM 1862 O O . LEU A 1 225 ? -25.223 11.981 -12.545 1.00 55.03 225 LEU A O 1
ATOM 1866 N N . SER A 1 226 ? -24.788 12.479 -14.683 1.00 56.72 226 SER A N 1
ATOM 1867 C CA . SER A 1 226 ? -26.152 12.957 -14.982 1.00 56.72 226 SER A CA 1
ATOM 1868 C C . SER A 1 226 ? -27.255 11.957 -14.592 1.00 56.72 226 SER A C 1
ATOM 1870 O O . SER A 1 226 ? -28.399 12.346 -14.408 1.00 56.72 226 SER A O 1
ATOM 1872 N N . ASN A 1 227 ? -26.891 10.684 -14.394 1.00 59.09 227 ASN A N 1
ATOM 1873 C CA . ASN A 1 227 ? -27.761 9.610 -13.915 1.00 59.09 227 ASN A CA 1
ATOM 1874 C C . ASN A 1 227 ? -27.558 9.236 -12.436 1.00 59.09 227 ASN A C 1
ATOM 1876 O O . ASN A 1 227 ? -28.040 8.195 -12.001 1.00 59.09 227 ASN A O 1
ATOM 1880 N N . TYR A 1 228 ? -26.832 10.019 -11.636 1.00 63.84 228 TYR A N 1
ATOM 1881 C CA . TYR A 1 228 ? -26.629 9.724 -10.215 1.00 63.84 228 TYR A CA 1
ATOM 1882 C C . TYR A 1 228 ? -27.958 9.765 -9.464 1.00 63.84 228 TYR A C 1
ATOM 1884 O O . TYR A 1 228 ? -28.215 8.907 -8.627 1.00 63.84 228 TYR A O 1
ATOM 1892 N N . GLU A 1 229 ? -28.833 10.708 -9.811 1.00 62.91 229 GLU A N 1
ATOM 1893 C CA . GLU A 1 229 ? -30.159 10.829 -9.210 1.00 62.91 229 GLU A CA 1
ATOM 1894 C C . GLU A 1 229 ? -31.048 9.636 -9.606 1.00 62.91 229 GLU A C 1
ATOM 1896 O O . GLU A 1 229 ? -31.569 8.954 -8.722 1.00 62.91 229 GLU A O 1
ATOM 1901 N N . GLU A 1 230 ? -31.075 9.256 -10.892 1.00 68.81 230 GLU A N 1
ATOM 1902 C CA . GLU A 1 230 ? -31.733 8.031 -11.390 1.00 68.81 230 GLU A CA 1
ATOM 1903 C C . GLU A 1 230 ? -31.217 6.744 -10.718 1.00 68.81 230 GLU A C 1
ATOM 1905 O O . GLU A 1 230 ? -31.999 5.879 -10.311 1.00 68.81 230 GLU A O 1
ATOM 1910 N N . LEU A 1 231 ? -29.898 6.605 -10.561 1.00 62.06 231 LEU A N 1
ATOM 1911 C CA . LEU A 1 231 ? -29.276 5.457 -9.894 1.00 62.06 231 LEU A CA 1
ATOM 1912 C C . LEU A 1 231 ? -29.523 5.475 -8.375 1.00 62.06 231 LEU A C 1
ATOM 1914 O O . LEU A 1 231 ? -29.647 4.415 -7.753 1.00 62.06 231 LEU A O 1
ATOM 1918 N N . SER A 1 232 ? -29.659 6.658 -7.769 1.00 61.88 232 SER A N 1
ATOM 1919 C CA . SER A 1 232 ? -30.005 6.802 -6.352 1.00 61.88 232 SER A CA 1
ATOM 1920 C C . SER A 1 232 ? -31.455 6.398 -6.074 1.00 61.88 232 SER A C 1
ATOM 1922 O O . SER A 1 232 ? -31.729 5.777 -5.049 1.00 61.88 232 SER A O 1
ATOM 1924 N N . HIS A 1 233 ? -32.378 6.648 -7.008 1.00 60.16 233 HIS A N 1
ATOM 1925 C CA . HIS A 1 233 ? -33.768 6.211 -6.876 1.00 60.16 233 HIS A CA 1
ATOM 1926 C C . HIS A 1 233 ? -33.897 4.684 -6.941 1.00 60.16 233 HIS A C 1
ATOM 1928 O O . HIS A 1 233 ? -34.669 4.108 -6.175 1.00 60.16 233 HIS A O 1
ATOM 1934 N N . ARG A 1 234 ? -33.074 4.003 -7.753 1.00 59.53 234 ARG A N 1
ATOM 1935 C CA . ARG A 1 234 ? -33.044 2.527 -7.804 1.00 59.53 234 ARG A CA 1
ATOM 1936 C C . ARG A 1 234 ? -32.520 1.871 -6.524 1.00 59.53 234 ARG A C 1
ATOM 1938 O O . ARG A 1 234 ? -32.859 0.724 -6.259 1.00 59.53 234 ARG A O 1
ATOM 1945 N N . SER A 1 235 ? -31.722 2.578 -5.723 1.00 57.69 235 SER A N 1
ATOM 1946 C CA . SER A 1 235 ? -31.179 2.053 -4.460 1.00 57.69 235 SER A CA 1
ATOM 1947 C C . SER A 1 235 ? -31.997 2.434 -3.216 1.00 57.69 235 SER A C 1
ATOM 1949 O O . SER A 1 235 ? -31.671 1.985 -2.119 1.00 57.69 235 SER A O 1
ATOM 1951 N N . ARG A 1 236 ? -33.080 3.215 -3.360 1.00 53.06 236 ARG A N 1
ATOM 1952 C CA . ARG A 1 236 ? -33.856 3.762 -2.229 1.00 53.06 236 ARG A CA 1
ATOM 1953 C C . ARG A 1 236 ? -35.092 2.972 -1.793 1.00 53.06 236 ARG A C 1
ATOM 1955 O O . ARG A 1 236 ? -35.714 3.373 -0.815 1.00 53.06 236 ARG A O 1
ATOM 1962 N N . VAL A 1 237 ? -35.435 1.842 -2.412 1.00 52.12 237 VAL A N 1
ATOM 1963 C CA . VAL A 1 237 ? -36.583 1.027 -1.959 1.00 52.12 237 VAL A CA 1
ATOM 1964 C C . VAL A 1 237 ? -36.118 -0.261 -1.282 1.00 52.12 237 VAL A C 1
ATOM 1966 O O . VAL A 1 237 ? -36.381 -1.369 -1.731 1.00 52.12 237 VAL A O 1
ATOM 1969 N N . VAL A 1 238 ? -35.439 -0.104 -0.149 1.00 51.16 238 VAL A N 1
ATOM 1970 C CA . VAL A 1 238 ? -35.566 -1.061 0.956 1.00 51.16 238 VAL A CA 1
ATOM 1971 C C . VAL A 1 238 ? -36.097 -0.248 2.123 1.00 51.16 238 VAL A C 1
ATOM 1973 O O . VAL A 1 238 ? -35.342 0.329 2.902 1.00 51.16 238 VAL A O 1
ATOM 1976 N N . LEU A 1 239 ? -37.423 -0.112 2.174 1.00 54.47 239 LEU A N 1
ATOM 1977 C CA . LEU A 1 239 ? -38.100 0.465 3.328 1.00 54.47 239 LEU A CA 1
ATOM 1978 C C . LEU A 1 239 ? -37.690 -0.345 4.570 1.00 54.47 239 LEU A C 1
ATOM 1980 O O . LEU A 1 239 ? -37.797 -1.575 4.540 1.00 54.47 239 LEU A O 1
ATOM 1984 N N . PRO A 1 240 ? -37.238 0.290 5.665 1.00 50.22 240 PRO A N 1
ATOM 1985 C CA . PRO A 1 240 ? -37.167 -0.406 6.937 1.00 50.22 240 PRO A CA 1
ATOM 1986 C C . PRO A 1 240 ? -38.592 -0.836 7.295 1.00 50.22 240 PRO A C 1
ATOM 1988 O O . PRO A 1 240 ? -39.498 0.001 7.327 1.00 50.22 240 PRO A O 1
ATOM 1991 N N . LEU A 1 241 ? -38.807 -2.137 7.522 1.00 45.50 241 LEU A N 1
ATOM 1992 C CA . LEU A 1 241 ? -40.074 -2.632 8.056 1.00 45.50 241 LEU A CA 1
ATOM 1993 C C . LEU A 1 241 ? -40.381 -1.847 9.337 1.00 45.50 241 LEU A C 1
ATOM 1995 O O . LEU A 1 241 ? -39.709 -2.018 10.355 1.00 45.50 241 LEU A O 1
ATOM 1999 N N . LYS A 1 242 ? -41.398 -0.983 9.282 1.00 49.69 242 LYS A N 1
ATOM 2000 C CA . LYS A 1 242 ? -42.055 -0.467 10.481 1.00 49.69 242 LYS A CA 1
ATOM 2001 C C . LYS A 1 242 ? -42.617 -1.683 11.229 1.00 49.69 242 LYS A C 1
ATOM 2003 O O . LYS A 1 242 ? -43.390 -2.425 10.620 1.00 49.69 242 LYS A O 1
ATOM 2008 N N . PRO A 1 243 ? -42.265 -1.915 12.504 1.00 47.16 243 PRO A N 1
ATOM 2009 C CA . PRO A 1 243 ? -42.970 -2.908 13.299 1.00 47.16 243 PRO A CA 1
ATOM 2010 C C . PRO A 1 243 ? -44.422 -2.440 13.441 1.00 47.16 243 PRO A C 1
ATOM 2012 O O . PRO A 1 243 ? -44.687 -1.359 13.968 1.00 47.16 243 PRO A O 1
ATOM 2015 N N . ALA A 1 244 ? -45.354 -3.219 12.893 1.00 48.50 244 ALA A N 1
ATOM 2016 C CA . ALA A 1 244 ? -46.776 -2.988 13.089 1.00 48.50 244 ALA A CA 1
ATOM 2017 C C . ALA A 1 244 ? -47.117 -3.176 14.580 1.00 48.50 244 ALA A C 1
ATOM 2019 O O . ALA A 1 244 ? -46.586 -4.099 15.207 1.00 48.50 244 ALA A O 1
ATOM 2020 N N . PRO A 1 245 ? -47.982 -2.329 15.164 1.00 50.94 245 PRO A N 1
ATOM 2021 C CA . PRO A 1 245 ? -48.474 -2.543 16.513 1.00 50.94 245 PRO A CA 1
ATOM 2022 C C . PRO A 1 245 ? -49.347 -3.801 16.513 1.00 50.94 245 PRO A C 1
ATOM 2024 O O . PRO A 1 245 ? -50.342 -3.882 15.794 1.00 50.94 245 PRO A O 1
ATOM 2027 N N . VAL A 1 246 ? -48.950 -4.800 17.299 1.00 53.16 246 VAL A N 1
ATOM 2028 C CA . VAL A 1 246 ? -49.747 -6.006 17.528 1.00 53.16 246 VAL A CA 1
ATOM 2029 C C . VAL A 1 246 ? -50.912 -5.619 18.432 1.00 53.16 246 VAL A C 1
ATOM 2031 O O . VAL A 1 246 ? -50.786 -5.576 19.650 1.00 53.16 246 VAL A O 1
ATOM 2034 N N . SER A 1 247 ? -52.044 -5.302 17.818 1.00 51.78 247 SER A N 1
ATOM 2035 C CA . SER A 1 247 ? -53.347 -5.324 18.467 1.00 51.78 247 SER A CA 1
ATOM 2036 C C . SER A 1 247 ? -54.379 -5.740 17.430 1.00 51.78 247 SER A C 1
ATOM 2038 O O . SER A 1 247 ? -54.493 -5.104 16.383 1.00 51.78 247 SER A O 1
ATOM 2040 N N . GLY A 1 248 ? -55.100 -6.824 17.709 1.00 44.47 248 GLY A N 1
ATOM 2041 C CA . GLY A 1 248 ? -56.260 -7.231 16.922 1.00 44.47 248 GLY A CA 1
ATOM 2042 C C . GLY A 1 248 ? -56.267 -8.707 16.553 1.00 44.47 248 GLY A C 1
ATOM 2043 O O . GLY A 1 248 ? -55.630 -9.124 15.592 1.00 44.47 248 GLY A O 1
ATOM 2044 N N . ASN A 1 249 ? -57.043 -9.468 17.323 1.00 52.59 249 ASN A N 1
ATOM 2045 C CA . ASN A 1 249 ? -57.488 -10.830 17.052 1.00 52.59 249 ASN A CA 1
ATOM 2046 C C . ASN A 1 249 ? -57.906 -11.029 15.587 1.00 52.59 249 ASN A C 1
ATOM 2048 O O . ASN A 1 249 ? -58.867 -10.412 15.138 1.00 52.59 249 ASN A O 1
ATOM 2052 N N . PHE A 1 250 ? -57.263 -11.962 14.885 1.00 41.09 250 PHE A N 1
ATOM 2053 C CA . PHE A 1 250 ? -57.801 -12.541 13.657 1.00 41.09 250 PHE A CA 1
ATOM 2054 C C . PHE A 1 250 ? -57.574 -14.053 13.657 1.00 41.09 250 PHE A C 1
ATOM 2056 O O . PHE A 1 250 ? -56.483 -14.548 13.383 1.00 41.09 250 PHE A O 1
ATOM 2063 N N . ASN A 1 251 ? -58.652 -14.776 13.960 1.00 48.91 251 ASN A N 1
ATOM 2064 C CA . ASN A 1 251 ? -58.835 -16.160 13.550 1.00 48.91 251 ASN A CA 1
ATOM 2065 C C . ASN A 1 251 ? -59.023 -16.158 12.029 1.00 48.91 251 ASN A C 1
ATOM 2067 O O . ASN A 1 251 ? -60.123 -15.901 11.544 1.00 48.91 251 ASN A O 1
ATOM 2071 N N . VAL A 1 252 ? -57.952 -16.397 11.274 1.00 42.81 252 VAL A N 1
ATOM 2072 C CA . VAL A 1 252 ? -58.029 -16.658 9.833 1.00 42.81 252 VAL A CA 1
ATOM 2073 C C . VAL A 1 252 ? -57.298 -17.957 9.541 1.00 42.81 252 VAL A C 1
ATOM 2075 O O . VAL A 1 252 ? -56.222 -18.226 10.071 1.00 42.81 252 VAL A O 1
ATOM 2078 N N . ALA A 1 253 ? -57.979 -18.771 8.744 1.00 44.97 253 ALA A N 1
ATOM 2079 C CA . ALA A 1 253 ? -57.707 -20.158 8.445 1.00 44.97 253 ALA A CA 1
ATOM 2080 C C . ALA A 1 253 ? -56.250 -20.447 8.058 1.00 44.97 253 ALA A C 1
ATOM 2082 O O . ALA A 1 253 ? -55.602 -19.736 7.290 1.00 44.97 253 ALA A O 1
ATOM 2083 N N . VAL A 1 254 ? -55.782 -21.559 8.614 1.00 50.34 254 VAL A N 1
ATOM 2084 C CA . VAL A 1 254 ? -54.497 -22.202 8.377 1.00 50.34 254 VAL A CA 1
ATOM 2085 C C . VAL A 1 254 ? -54.500 -22.809 6.976 1.00 50.34 254 VAL A C 1
ATOM 2087 O O . VAL A 1 254 ? -54.873 -23.964 6.809 1.00 50.34 254 VAL A O 1
ATOM 2090 N N . ASP A 1 255 ? -54.026 -22.059 5.985 1.00 48.06 255 ASP A N 1
ATOM 2091 C CA . ASP A 1 255 ? -53.587 -22.631 4.713 1.00 48.06 255 ASP A CA 1
ATOM 2092 C C . ASP A 1 255 ? -52.070 -22.476 4.563 1.00 48.06 255 ASP A C 1
ATOM 2094 O O . ASP A 1 255 ? -51.528 -21.419 4.247 1.00 48.06 255 ASP A O 1
ATOM 2098 N N . LYS A 1 256 ? -51.391 -23.587 4.878 1.00 53.56 256 LYS A N 1
ATOM 2099 C CA . LYS A 1 256 ? -50.050 -24.021 4.445 1.00 53.56 256 LYS A CA 1
ATOM 2100 C C . LYS A 1 256 ? -49.067 -22.908 4.053 1.00 53.56 256 LYS A C 1
ATOM 2102 O O . LYS A 1 256 ? -48.598 -22.834 2.918 1.00 53.56 256 LYS A O 1
ATOM 2107 N N . ALA A 1 257 ? -48.625 -22.134 5.041 1.00 45.31 257 ALA A N 1
ATOM 2108 C CA . ALA A 1 257 ? -47.339 -21.457 4.951 1.00 45.31 257 ALA A CA 1
ATOM 2109 C C . ALA A 1 257 ? -46.235 -22.527 4.874 1.00 45.31 257 ALA A C 1
ATOM 2111 O O . ALA A 1 257 ? -45.995 -23.258 5.837 1.00 45.31 257 ALA A O 1
ATOM 2112 N N . VAL A 1 258 ? -45.588 -22.646 3.712 1.00 56.72 258 VAL A N 1
ATOM 2113 C CA . VAL A 1 258 ? -44.394 -23.475 3.512 1.00 56.72 258 VAL A CA 1
ATOM 2114 C C . VAL A 1 258 ? -43.334 -22.987 4.494 1.00 56.72 258 VAL A C 1
ATOM 2116 O O . VAL A 1 258 ? -42.703 -21.949 4.299 1.00 56.72 258 VAL A O 1
ATOM 2119 N N . ALA A 1 259 ? -43.194 -23.720 5.597 1.00 52.31 259 ALA A N 1
ATOM 2120 C CA . ALA A 1 259 ? -42.225 -23.451 6.638 1.00 52.31 259 ALA A CA 1
ATOM 2121 C C . ALA A 1 259 ? -40.823 -23.627 6.050 1.00 52.31 259 ALA A C 1
ATOM 2123 O O . ALA A 1 259 ? -40.275 -24.726 6.029 1.00 52.31 259 ALA A O 1
ATOM 2124 N N . THR A 1 260 ? -40.225 -22.542 5.556 1.00 58.16 260 THR A N 1
ATOM 2125 C CA . THR A 1 260 ? -38.788 -22.530 5.295 1.00 58.16 260 THR A CA 1
ATOM 2126 C C . THR A 1 260 ? -38.102 -22.781 6.638 1.00 58.16 260 THR A C 1
ATOM 2128 O O . THR A 1 260 ? -38.286 -21.970 7.558 1.00 58.16 260 THR A O 1
ATOM 2131 N N . PRO A 1 261 ? -37.363 -23.890 6.805 1.00 65.69 261 PRO A N 1
ATOM 2132 C CA . PRO A 1 261 ? -36.749 -24.221 8.079 1.00 65.69 261 PRO A CA 1
ATOM 2133 C C . PRO A 1 261 ? -35.834 -23.069 8.486 1.00 65.69 261 PRO A C 1
ATOM 2135 O O . PRO A 1 261 ? -35.014 -22.598 7.695 1.00 65.69 261 PRO A O 1
ATOM 2138 N N . ARG A 1 262 ? -36.002 -22.564 9.714 1.00 63.56 262 ARG A N 1
ATOM 2139 C CA . ARG A 1 262 ? -35.144 -21.513 10.270 1.00 63.56 262 ARG A CA 1
ATOM 2140 C C . ARG A 1 262 ? -33.733 -22.081 10.415 1.00 63.56 262 ARG A C 1
ATOM 2142 O O . ARG A 1 262 ? -33.398 -22.671 11.435 1.00 63.56 262 ARG A O 1
ATOM 2149 N N . ILE A 1 263 ? -32.919 -21.911 9.374 1.00 72.81 263 ILE A N 1
ATOM 2150 C CA . ILE A 1 263 ? -31.511 -22.311 9.359 1.00 72.81 263 ILE A CA 1
ATOM 2151 C C . ILE A 1 263 ? -30.817 -21.605 10.525 1.00 72.81 263 ILE A C 1
ATOM 2153 O O . ILE A 1 263 ? -30.799 -20.367 10.584 1.00 72.81 263 ILE A O 1
ATOM 2157 N N . SER A 1 264 ? -30.273 -22.410 11.438 1.00 83.94 264 SER A N 1
ATOM 2158 C CA . SER A 1 264 ? -29.554 -21.959 12.625 1.00 83.94 264 SER A CA 1
ATOM 2159 C C . SER A 1 264 ? -28.414 -21.016 12.240 1.00 83.94 264 SER A C 1
ATOM 2161 O O . SER A 1 264 ? -27.765 -21.179 11.205 1.00 83.94 264 SER A O 1
ATOM 2163 N N . VAL A 1 265 ? -28.123 -20.029 13.090 1.00 82.19 265 VAL A N 1
ATOM 2164 C CA . VAL A 1 265 ? -26.998 -19.099 12.883 1.00 82.19 265 VAL A CA 1
ATOM 2165 C C . VAL A 1 265 ? -25.679 -19.864 12.718 1.00 82.19 265 VAL A C 1
ATOM 2167 O O . VAL A 1 265 ? -24.849 -19.484 11.892 1.00 82.19 265 VAL A O 1
ATOM 2170 N N . LYS A 1 266 ? -25.515 -20.993 13.424 1.00 88.00 266 LYS A N 1
ATOM 2171 C CA . LYS A 1 266 ? -24.344 -21.871 13.278 1.00 88.00 266 LYS A CA 1
ATOM 2172 C C . LYS A 1 266 ? -24.239 -22.465 11.870 1.00 88.00 266 LYS A C 1
ATOM 2174 O O . LYS A 1 266 ? -23.149 -22.474 11.300 1.00 88.00 266 LYS A O 1
ATOM 2179 N N . ASP A 1 267 ? -25.358 -22.872 11.276 1.00 87.06 267 ASP A N 1
ATOM 2180 C CA . ASP A 1 267 ? -25.391 -23.418 9.915 1.00 87.06 267 ASP A CA 1
ATOM 2181 C C . ASP A 1 267 ? -25.153 -22.337 8.859 1.00 87.06 267 ASP A C 1
ATOM 2183 O O . ASP A 1 267 ? -24.466 -22.586 7.869 1.00 87.06 267 ASP A O 1
ATOM 2187 N N . ARG A 1 268 ? -25.614 -21.101 9.099 1.00 84.44 268 ARG A N 1
ATOM 2188 C CA . ARG A 1 268 ? -25.284 -19.955 8.233 1.00 84.44 268 ARG A CA 1
ATOM 2189 C C . ARG A 1 268 ? -23.789 -19.644 8.244 1.00 84.44 268 ARG A C 1
ATOM 2191 O O . ARG A 1 268 ? -23.204 -19.443 7.183 1.00 84.44 268 ARG A O 1
ATOM 2198 N N . ILE A 1 269 ? -23.161 -19.641 9.422 1.00 89.19 269 ILE A N 1
ATOM 2199 C CA . ILE A 1 269 ? -21.711 -19.424 9.556 1.00 89.19 269 ILE A CA 1
ATOM 2200 C C . ILE A 1 269 ? -20.938 -20.560 8.876 1.00 89.19 269 ILE A C 1
ATOM 2202 O O . ILE A 1 269 ? -19.969 -20.310 8.158 1.00 89.19 269 ILE A O 1
ATOM 2206 N N . ARG A 1 270 ? -21.388 -21.809 9.042 1.00 92.19 270 ARG A N 1
ATOM 2207 C CA . ARG A 1 270 ? -20.792 -22.973 8.376 1.00 92.19 270 ARG A CA 1
ATOM 2208 C C . ARG A 1 270 ? -20.896 -22.869 6.850 1.00 92.19 270 ARG A C 1
ATOM 2210 O O . ARG A 1 270 ? -19.889 -23.066 6.172 1.00 92.19 270 ARG A O 1
ATOM 2217 N N . GLY A 1 271 ? -22.062 -22.491 6.324 1.00 92.38 271 GLY A N 1
ATOM 2218 C CA . GLY A 1 271 ? -22.277 -22.266 4.893 1.00 92.38 271 GLY A CA 1
ATOM 2219 C C . GLY A 1 271 ? -21.412 -21.135 4.332 1.00 92.38 271 GLY A C 1
ATOM 2220 O O . GLY A 1 271 ? -20.799 -21.293 3.278 1.00 92.38 271 GLY A O 1
ATOM 2221 N N . LEU A 1 272 ? -21.268 -20.029 5.069 1.00 91.75 272 LEU A N 1
ATOM 2222 C CA . LEU A 1 272 ? -20.404 -18.916 4.669 1.00 91.75 272 LEU A CA 1
ATOM 2223 C C . LEU A 1 272 ? -18.928 -19.332 4.625 1.00 91.75 272 LEU A C 1
ATOM 2225 O O . LEU A 1 272 ? -18.228 -19.029 3.660 1.00 91.75 272 LEU A O 1
ATOM 2229 N N . ASN A 1 273 ? -18.456 -20.070 5.631 1.00 92.31 273 ASN A N 1
ATOM 2230 C CA . ASN A 1 273 ? -17.082 -20.573 5.661 1.00 92.31 273 ASN A CA 1
ATOM 2231 C C . ASN A 1 273 ? -16.801 -21.538 4.503 1.00 92.31 273 ASN A C 1
ATOM 2233 O O . ASN A 1 273 ? -15.730 -21.479 3.895 1.00 92.31 273 ASN A O 1
ATOM 2237 N N . GLN A 1 274 ? -17.768 -22.394 4.164 1.00 94.81 274 GLN A N 1
ATOM 2238 C CA . GLN A 1 274 ? -17.669 -23.288 3.016 1.00 94.81 274 GLN A CA 1
ATOM 2239 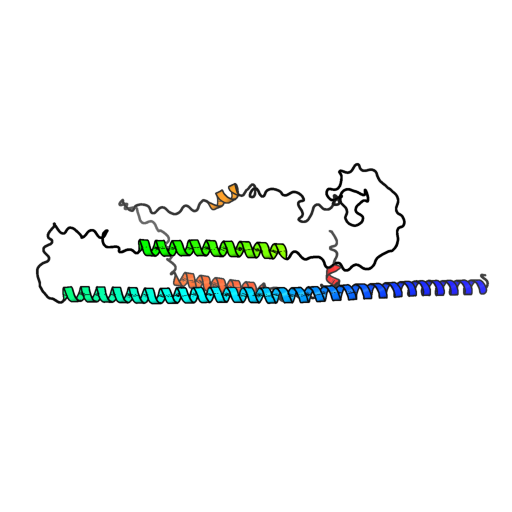C C . GLN A 1 274 ? -17.628 -22.504 1.697 1.00 94.81 274 GLN A C 1
ATOM 2241 O O . GLN A 1 274 ? -16.731 -22.732 0.886 1.00 94.81 274 GLN A O 1
ATOM 2246 N N . TYR A 1 275 ? -18.500 -21.509 1.531 1.00 92.38 275 TYR A N 1
ATOM 2247 C CA . TYR A 1 275 ? -18.504 -20.633 0.360 1.00 92.38 275 TYR A CA 1
ATOM 2248 C C . TYR A 1 275 ? -17.178 -19.880 0.191 1.00 92.38 275 TYR A C 1
ATOM 2250 O O . TYR A 1 275 ? -16.603 -19.867 -0.895 1.00 92.38 275 TYR A O 1
ATOM 2258 N N . VAL A 1 276 ? -16.632 -19.305 1.269 1.00 93.69 276 VAL A N 1
ATOM 2259 C CA . VAL A 1 276 ? -15.330 -18.615 1.245 1.00 93.69 276 VAL A CA 1
ATOM 2260 C C . VAL A 1 276 ? -14.198 -19.577 0.871 1.00 93.69 276 VAL A C 1
ATOM 2262 O O . VAL A 1 276 ? -13.294 -19.204 0.119 1.00 93.69 276 VAL A O 1
ATOM 2265 N N . LYS A 1 277 ? -14.239 -20.820 1.361 1.00 96.00 277 LYS A N 1
ATOM 2266 C CA . LYS A 1 277 ? -13.254 -21.855 1.020 1.00 96.00 277 LYS A CA 1
ATOM 2267 C C . LYS A 1 277 ? -13.332 -22.239 -0.459 1.00 96.00 277 LYS A C 1
ATOM 2269 O O . LYS A 1 277 ? -12.297 -22.308 -1.120 1.00 96.00 277 LYS A O 1
ATOM 2274 N N . GLU A 1 278 ? -14.535 -22.419 -0.997 1.00 94.38 278 GLU A N 1
ATOM 2275 C CA . GLU A 1 278 ? -14.750 -22.692 -2.422 1.00 94.38 278 GLU A CA 1
ATOM 2276 C C . GLU A 1 278 ? -14.316 -21.519 -3.304 1.00 94.38 278 GLU A C 1
ATOM 2278 O O . GLU A 1 278 ? -13.630 -21.725 -4.301 1.00 94.38 278 GLU A O 1
ATOM 2283 N N . MET A 1 279 ? -14.637 -20.287 -2.906 1.00 91.19 279 MET A N 1
ATOM 2284 C CA . MET A 1 279 ? -14.176 -19.055 -3.551 1.00 91.19 279 MET A CA 1
ATOM 2285 C C . MET A 1 279 ? -12.647 -18.985 -3.619 1.00 91.19 279 MET A C 1
ATOM 2287 O O . MET A 1 279 ? -12.088 -18.694 -4.676 1.00 91.19 279 MET A O 1
ATOM 2291 N N . LYS A 1 280 ? -11.948 -19.291 -2.517 1.00 92.00 280 LYS A N 1
ATOM 2292 C CA . LYS A 1 280 ? -10.477 -19.339 -2.491 1.00 92.00 280 LYS A CA 1
ATOM 2293 C C . LYS A 1 280 ? -9.928 -20.416 -3.423 1.00 92.00 280 LYS A C 1
ATOM 2295 O O . LYS A 1 280 ? -9.026 -20.122 -4.199 1.00 92.00 280 LYS A O 1
ATOM 2300 N N . ALA A 1 281 ? -10.501 -21.618 -3.403 1.00 93.50 281 ALA A N 1
ATOM 2301 C CA . ALA A 1 281 ? -10.078 -22.712 -4.274 1.00 93.50 281 ALA A CA 1
ATOM 2302 C C . ALA A 1 281 ? -10.329 -22.406 -5.761 1.00 93.50 281 ALA A C 1
ATOM 2304 O O . ALA A 1 281 ? -9.486 -22.705 -6.605 1.00 93.50 281 ALA A O 1
ATOM 2305 N N . ARG A 1 282 ? -11.462 -21.773 -6.099 1.00 90.62 282 ARG A N 1
ATOM 2306 C CA . ARG A 1 282 ? -11.743 -21.296 -7.462 1.00 90.62 282 ARG A CA 1
ATOM 2307 C C . ARG A 1 282 ? -10.740 -20.232 -7.879 1.00 90.62 282 ARG A C 1
ATOM 2309 O O . ARG A 1 282 ? -10.157 -20.374 -8.944 1.00 90.62 282 ARG A O 1
ATOM 2316 N N . ASN A 1 283 ? -10.470 -19.255 -7.015 1.00 85.25 283 ASN A N 1
ATOM 2317 C CA . ASN A 1 283 ? -9.463 -18.229 -7.271 1.00 85.25 283 ASN A CA 1
ATOM 2318 C C . ASN A 1 283 ? -8.055 -18.813 -7.419 1.00 85.25 283 ASN A C 1
ATOM 2320 O O . ASN A 1 283 ? -7.277 -18.299 -8.205 1.00 85.25 283 ASN A O 1
ATOM 2324 N N . GLU A 1 284 ? -7.693 -19.873 -6.699 1.00 84.88 284 GLU A N 1
ATOM 2325 C CA . GLU A 1 284 ? -6.402 -20.548 -6.881 1.00 84.88 284 GLU A CA 1
ATOM 2326 C C . GLU A 1 284 ? -6.313 -21.333 -8.187 1.00 84.88 284 GLU A C 1
ATOM 2328 O O . GLU A 1 284 ? -5.262 -21.326 -8.820 1.00 84.88 284 GLU A O 1
ATOM 2333 N N . LYS A 1 285 ? -7.410 -21.953 -8.628 1.00 86.19 285 LYS A N 1
ATOM 2334 C CA . LYS A 1 285 ? -7.483 -22.631 -9.930 1.00 86.19 285 LYS A CA 1
ATOM 2335 C C . LYS A 1 285 ? -7.530 -21.649 -11.101 1.00 86.19 285 LYS A C 1
ATOM 2337 O O . LYS A 1 285 ? -6.991 -21.944 -12.161 1.00 86.19 285 LYS A O 1
ATOM 2342 N N . SER A 1 286 ? -8.173 -20.497 -10.913 1.00 75.88 286 SER A N 1
ATOM 2343 C CA . SER A 1 286 ? -8.275 -19.433 -11.913 1.00 75.88 286 SER A CA 1
ATOM 2344 C C . SER A 1 286 ? -7.122 -18.436 -11.845 1.00 75.88 286 SER A C 1
ATOM 2346 O O . SER A 1 286 ? -7.046 -17.555 -12.700 1.00 75.88 286 SER A O 1
ATOM 2348 N N . LYS A 1 287 ? -6.226 -18.544 -10.852 1.00 71.94 287 LYS A N 1
ATOM 2349 C CA . LYS A 1 287 ? -4.951 -17.826 -10.861 1.00 71.94 287 LYS A CA 1
ATOM 2350 C C . LYS A 1 287 ? -4.183 -18.323 -12.087 1.00 71.94 287 LYS A C 1
ATOM 2352 O O . LYS A 1 287 ? -3.839 -19.505 -12.139 1.00 71.94 287 LYS A O 1
ATOM 2357 N N . PRO A 1 288 ? -3.905 -17.458 -13.076 1.00 67.25 288 PRO A N 1
ATOM 2358 C CA . PRO A 1 288 ? -3.066 -17.831 -14.207 1.00 67.25 288 PRO A CA 1
ATOM 2359 C C . PRO A 1 288 ? -1.742 -18.345 -13.653 1.00 67.25 288 PRO A C 1
ATOM 2361 O O . PRO A 1 288 ? -1.154 -17.649 -12.837 1.00 67.25 288 PRO A O 1
ATOM 2364 N N . LYS A 1 289 ? -1.273 -19.532 -14.057 1.00 66.62 289 LYS A N 1
ATOM 2365 C CA . LYS A 1 289 ? -0.080 -20.205 -13.489 1.00 66.62 289 LYS A CA 1
ATOM 2366 C C . LYS A 1 289 ? 1.176 -19.304 -13.439 1.00 66.62 289 LYS A C 1
ATOM 2368 O O . LYS A 1 289 ? 2.026 -19.497 -12.578 1.00 66.62 289 LYS A O 1
ATOM 2373 N N . ASP A 1 290 ? 1.201 -18.257 -14.267 1.00 60.38 290 ASP A N 1
ATOM 2374 C CA . ASP A 1 290 ? 2.272 -17.265 -14.418 1.00 60.38 290 ASP A CA 1
ATOM 2375 C C . ASP A 1 290 ? 2.029 -15.913 -13.709 1.00 60.38 290 ASP A C 1
ATOM 2377 O O . ASP A 1 290 ? 2.677 -14.916 -14.021 1.00 60.38 290 ASP A O 1
ATOM 2381 N N . TRP A 1 291 ? 1.137 -15.835 -12.713 1.00 48.88 291 TRP A N 1
ATOM 2382 C CA . TRP A 1 291 ? 0.985 -14.623 -11.885 1.00 48.88 291 TRP A CA 1
ATOM 2383 C C . TRP A 1 291 ? 2.189 -14.325 -10.970 1.00 48.88 291 TRP A C 1
ATOM 2385 O O . TRP A 1 291 ? 2.183 -13.314 -10.261 1.00 48.88 291 TRP A O 1
ATOM 2395 N N . ALA A 1 292 ? 3.273 -15.105 -11.065 1.00 51.50 292 ALA A N 1
ATOM 2396 C CA . ALA A 1 292 ? 4.617 -14.543 -10.965 1.00 51.50 292 ALA A CA 1
ATOM 2397 C C . ALA A 1 292 ? 4.815 -13.552 -12.125 1.00 51.50 292 ALA A C 1
ATOM 2399 O O . ALA A 1 292 ? 5.603 -13.759 -13.047 1.00 51.50 292 ALA A O 1
ATOM 2400 N N . ILE A 1 293 ? 4.043 -12.465 -12.080 1.00 52.09 293 ILE A N 1
ATOM 2401 C CA . ILE A 1 293 ? 4.177 -11.317 -12.941 1.00 52.09 293 ILE A CA 1
ATOM 2402 C C . ILE A 1 293 ? 5.605 -10.868 -12.713 1.00 52.09 293 ILE A C 1
ATOM 2404 O O . ILE A 1 293 ? 5.971 -10.363 -11.648 1.00 52.09 293 ILE A O 1
ATOM 2408 N N . ARG A 1 294 ? 6.407 -11.127 -13.738 1.00 53.72 294 ARG A N 1
ATOM 2409 C CA . ARG A 1 294 ? 7.719 -10.567 -13.996 1.00 53.72 294 ARG A CA 1
ATOM 2410 C C . ARG A 1 294 ? 7.590 -9.044 -14.066 1.00 53.72 294 ARG A C 1
ATOM 2412 O O . ARG A 1 294 ? 7.747 -8.449 -15.128 1.00 53.72 294 ARG A O 1
ATOM 2419 N N . TYR A 1 295 ? 7.260 -8.391 -12.954 1.00 41.41 295 TYR A N 1
ATOM 2420 C CA . TYR A 1 295 ? 7.318 -6.944 -12.817 1.00 41.41 295 TYR A CA 1
ATOM 2421 C C . TYR A 1 295 ? 8.799 -6.555 -12.922 1.00 41.41 295 TYR A C 1
ATOM 2423 O O . TYR A 1 295 ? 9.510 -6.478 -11.922 1.00 41.41 295 TYR A O 1
ATOM 2431 N N . GLY A 1 296 ? 9.280 -6.393 -14.157 1.00 55.75 296 GLY A N 1
ATOM 2432 C CA . GLY A 1 296 ? 10.653 -6.008 -14.469 1.00 55.75 296 GLY A CA 1
ATOM 2433 C C . GLY A 1 296 ? 11.381 -6.848 -15.520 1.00 55.75 296 GLY A C 1
ATOM 2434 O O . GLY A 1 296 ? 12.451 -6.412 -15.935 1.00 55.75 296 GLY A O 1
ATOM 2435 N N . GLU A 1 297 ? 10.857 -7.990 -15.986 1.00 58.03 297 GLU A N 1
ATOM 2436 C CA . GLU A 1 297 ? 11.496 -8.670 -17.125 1.00 58.03 297 GLU A CA 1
ATOM 2437 C C . GLU A 1 297 ? 10.930 -8.150 -18.453 1.00 58.03 297 GLU A C 1
ATOM 2439 O O . GLU A 1 297 ? 9.719 -7.947 -18.571 1.00 58.03 297 GLU A O 1
ATOM 2444 N N . PRO A 1 298 ? 11.785 -7.916 -19.462 1.00 59.38 298 PRO A N 1
ATOM 2445 C CA . PRO A 1 298 ? 11.349 -7.397 -20.748 1.00 59.38 298 PRO A CA 1
ATOM 2446 C C . PRO A 1 298 ? 10.381 -8.370 -21.428 1.00 59.38 298 PRO A C 1
ATOM 2448 O O . PRO A 1 298 ? 10.635 -9.574 -21.507 1.00 59.38 298 PRO A O 1
ATOM 2451 N N . ILE A 1 299 ? 9.276 -7.830 -21.952 1.00 64.38 299 ILE A N 1
ATOM 2452 C CA . ILE A 1 299 ? 8.305 -8.588 -22.747 1.00 64.38 299 ILE A CA 1
ATOM 2453 C C . ILE A 1 299 ? 9.058 -9.241 -23.921 1.00 64.38 299 ILE A C 1
ATOM 2455 O O . ILE A 1 299 ? 9.773 -8.540 -24.647 1.00 64.38 299 ILE A O 1
ATOM 2459 N N . PRO A 1 300 ? 8.926 -10.564 -24.139 1.00 69.00 300 PRO A N 1
ATOM 2460 C CA . PRO A 1 300 ? 9.583 -11.238 -25.251 1.00 69.00 300 PRO A CA 1
ATOM 2461 C C . PRO A 1 300 ? 9.205 -10.575 -26.579 1.00 69.00 300 PRO A C 1
ATOM 2463 O O . PRO A 1 300 ? 8.026 -10.519 -26.925 1.00 69.00 300 PRO A O 1
ATOM 2466 N N . ARG A 1 301 ? 10.201 -10.114 -27.351 1.00 66.31 301 ARG A N 1
ATOM 2467 C CA . ARG A 1 301 ? 9.993 -9.359 -28.606 1.00 66.31 301 ARG A CA 1
ATOM 2468 C C . ARG A 1 301 ? 9.033 -10.051 -29.582 1.00 66.31 301 ARG A 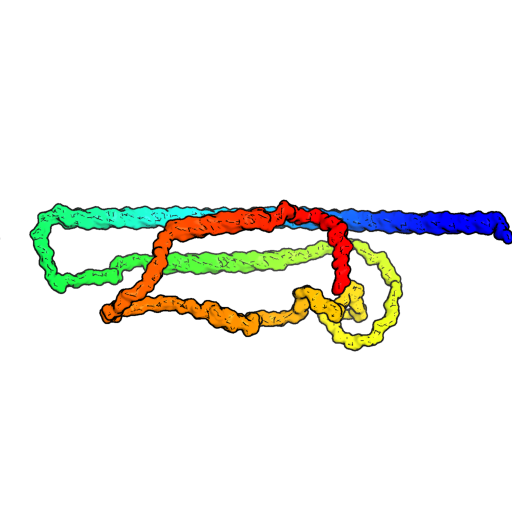C 1
ATOM 2470 O O . A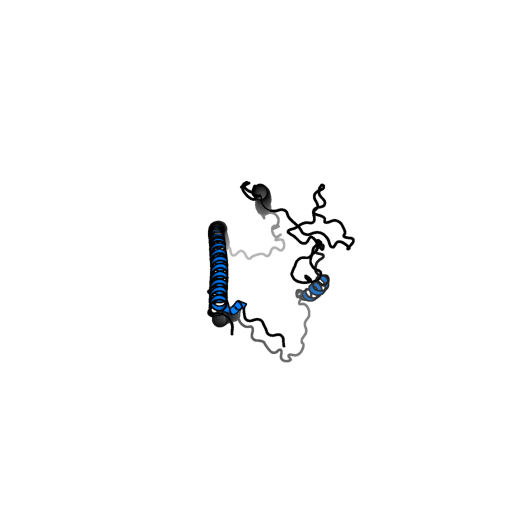RG A 1 301 ? 8.248 -9.383 -30.237 1.00 66.31 301 ARG A O 1
ATOM 2477 N N . ARG A 1 302 ? 9.017 -11.387 -29.605 1.00 68.69 302 ARG A N 1
ATOM 2478 C CA . ARG A 1 302 ? 8.099 -12.210 -30.416 1.00 68.69 302 ARG A CA 1
ATOM 2479 C C . ARG A 1 302 ? 6.603 -11.957 -30.170 1.00 68.69 302 ARG A C 1
ATOM 2481 O O . ARG A 1 302 ? 5.8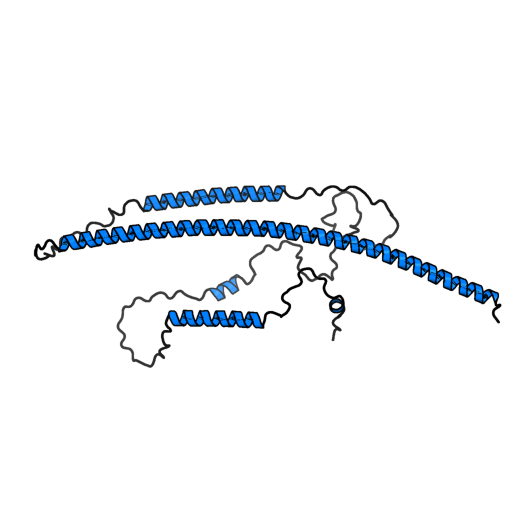03 -12.226 -31.055 1.00 68.69 302 ARG A O 1
ATOM 2488 N N . LEU A 1 303 ? 6.220 -11.461 -28.991 1.00 63.12 303 LEU A N 1
ATOM 2489 C CA . LEU A 1 303 ? 4.829 -11.110 -28.672 1.00 63.12 303 LEU A CA 1
ATOM 2490 C C . LEU A 1 303 ? 4.455 -9.703 -29.151 1.00 63.12 303 LEU A C 1
ATOM 2492 O O . LEU A 1 303 ? 3.291 -9.465 -29.444 1.00 63.12 303 LEU A O 1
ATOM 2496 N N . LEU A 1 304 ? 5.430 -8.796 -29.278 1.00 64.19 304 LEU A N 1
ATOM 2497 C CA . LEU A 1 304 ? 5.202 -7.430 -29.761 1.00 64.19 304 LEU A CA 1
ATOM 2498 C C . LEU A 1 304 ? 4.953 -7.374 -31.277 1.00 64.19 304 LEU A C 1
ATOM 2500 O O . LEU A 1 304 ? 4.362 -6.416 -31.757 1.00 64.19 304 LEU A O 1
ATOM 2504 N N . PHE A 1 305 ? 5.378 -8.400 -32.022 1.00 61.53 305 PHE A N 1
ATOM 2505 C CA . PHE A 1 305 ? 5.278 -8.447 -33.486 1.00 61.53 305 PHE A CA 1
ATOM 2506 C C . PHE A 1 305 ? 4.128 -9.307 -34.024 1.00 61.53 305 PHE A C 1
ATOM 2508 O O . PHE A 1 305 ? 4.033 -9.496 -35.233 1.00 61.53 305 PHE A O 1
ATOM 2515 N N . LYS A 1 306 ? 3.221 -9.809 -33.174 1.00 54.47 306 LYS A N 1
ATOM 2516 C CA . LYS A 1 306 ? 1.946 -10.346 -33.671 1.00 54.47 306 LYS A CA 1
ATOM 2517 C C . LYS A 1 306 ? 1.009 -9.178 -33.964 1.00 54.47 306 LYS A C 1
ATOM 2519 O O . LYS A 1 306 ? 0.143 -8.846 -33.161 1.00 54.47 306 LYS A O 1
ATOM 2524 N N . THR A 1 307 ? 1.215 -8.531 -35.105 1.00 52.41 307 THR A N 1
ATOM 2525 C CA . THR A 1 307 ? 0.219 -7.630 -35.681 1.00 52.41 307 THR A CA 1
ATOM 2526 C C . THR A 1 307 ? -1.029 -8.452 -35.969 1.00 52.41 307 THR A C 1
ATOM 2528 O O . THR A 1 307 ? -0.979 -9.413 -36.737 1.00 52.41 307 THR A O 1
ATOM 2531 N N . VAL A 1 308 ? -2.127 -8.104 -35.304 1.00 53.22 308 VAL A N 1
ATOM 2532 C CA . VAL A 1 308 ? -3.465 -8.584 -35.643 1.00 53.22 308 VAL A CA 1
ATOM 2533 C C . VAL A 1 308 ? -3.676 -8.258 -37.117 1.00 53.22 308 VAL A C 1
ATOM 2535 O O . VAL A 1 308 ? -3.665 -7.088 -37.488 1.00 53.22 308 VAL A O 1
ATOM 2538 N N . ILE A 1 309 ? -3.775 -9.286 -37.958 1.00 48.53 309 ILE A N 1
ATOM 2539 C CA . ILE A 1 309 ? -4.216 -9.124 -39.341 1.00 48.53 309 ILE A CA 1
ATOM 2540 C C . ILE A 1 309 ? -5.689 -8.717 -39.229 1.00 48.53 309 ILE A C 1
ATOM 2542 O O . ILE A 1 309 ? -6.459 -9.495 -38.659 1.00 48.53 309 ILE A O 1
ATOM 2546 N N . PRO A 1 310 ? -6.083 -7.504 -39.651 1.00 53.81 310 PRO A N 1
ATOM 2547 C CA . PRO A 1 310 ? -7.492 -7.150 -39.668 1.00 53.81 310 PRO A CA 1
ATOM 2548 C C . PRO A 1 310 ? -8.208 -8.068 -40.668 1.00 53.81 310 PRO A C 1
ATOM 2550 O O . PRO A 1 310 ? -7.743 -8.225 -41.798 1.00 53.81 310 PRO A O 1
ATOM 2553 N N . VAL A 1 311 ? -9.284 -8.706 -40.202 1.00 52.09 311 VAL A N 1
ATOM 2554 C CA . VAL A 1 311 ? -10.286 -9.387 -41.036 1.00 52.09 311 VAL A CA 1
ATOM 2555 C C . VAL A 1 311 ? -11.245 -8.336 -41.569 1.00 52.09 311 VAL A C 1
ATOM 2557 O O . VAL A 1 311 ? -11.615 -7.449 -40.766 1.00 52.09 311 VAL A O 1
#

Sequence (311 aa):
MMSNGSLMLFCVNIFYFLFVSFRSRLVILKSDMDIISRLNKKNHEAAVRARRMNKSARRLLDEQIHKLEASQKQKTKSLERNTESVATILQELSETARSRYSDGTDSPIAWDEDFCLPSFRDKIPDQTEKINREKADIVNLKKDLNEKLKTVKLHSHRQKWKPEKNRKEEQRSKNDITVISHFKSTPCRYVLRKKETQCMYFPCRLPETYHSIGFQSRPVEYNALSNYEELSHRSRVVLPLKPAPVSGNFNVAVDKAVATPRISVKDRIRGLNQYVKEMKARNEKSKPKDWAIRYGEPIPRRLLFKTVIPV

Secondary structure (DSSP, 8-state):
---HHHHHHHHHHHHHHHHHHHHHHHHHHHHHHHHHHHHHHHHHHHHHHHHHHHHHHHHHHHHHHHHHHHHHHHHHHHHHHHHHHHHHHHHHHHHHHHHHHHS---------TT-----TTTT--SHHHHHHHHHHHHHHHHHHHHHHHHHHHHHHHHTS-------------------------PPPTT--TT-----SSS-SS--TT---SS--SS-------TTHHHHHHHT------PPPP-------------------HHHHHHHHHHHHHHHHHHHHHHS-TT-S--TTSPPPHHHHT------

Foldseek 3Di:
DDPPVVVVVVVVVVVVVVVVVVVVVVVVVVVVVVVVVVVVVVVVVVVVVVVVVVVVVVVVVVVVVVVVVVVVVVVVVVVVVVVVVVVVVVVVVVVVVVVVPPPPPPPPPPPPVPPPPPPPVPPPPDVVVVVVVVVVVVVVVVVVVVVVVVVVVVVVVVPPDDPDPPDDDDDDDDDDDDDDDDDDDDDQPPPDPDDPDQDPPDNSDDPPPPPDDDDDPDPPPCPDDPCPVVVVVVVPPPPDPDPDPPDDDDPDDDDDDPPPDPQDPVNVVVVVVVVVVVVVVVCVVVVDPVVVPPPPDDDPVVVVPPDDPDD

Organism: Patella caerulea (NCBI:txid87958)